Protein AF-A0A936JGE2-F1 (afdb_monomer_lite)

Foldseek 3Di:
DPQDDFDDAQADDPLDPDDDPVHHHDDPCVLVVQLPDPQWWKFFDAFAWKWKAALVEIDTRVDSDHDPDPQCVVVRVLSVVCSVVRVQKIWIWGAQSDDGQKHFDQDPDRTATAWMDRPLATDFPVVSCVVCVVSVHHHGGTQDQPDRSNNQDDPVDDSSVSVQVSCCVRVVHGQVVCQQAQPPRRMAGPVPRGRGGPGMDRDDSHDPPVPDD

Secondary structure (DSSP, 8-state):
--PPPPPPPPPBPTT-SS--TT--BPPTTHHHHHHT-SS-EEEEPP-SEEEEEETTEEEETT-SSBP--GGGHHHHHHHHHHTTT-TTEEEEEEE-SS--SEEESS-S-SEEEEEEEETTEEPPHHHHHHHHHHTT-PBPPB---SS-HHHH--TTS-HHHHHHHHHHHHHSS-HHHHTTS-TTTTEEETTT--B----EEEE--S---TT--

Sequence (213 aa):
MNESQKYNRTLHAQISLGTTSDDRKMPDGYVRTFADMDDLVMTEKLDGQNNCFNRFGFFARSHAVQSQLPWDKPLLHRWNLIKNDLGDLEIFGENLYGEHSIGYKKLESFFYVFAIRSGDQWLSWEEVKFYAALLDFPTVPEIPISVKLKDFYSPTVNENKLLDDWFVENLGMTWQLSTNTSGQLGGYDVDTGQDASEGFGLEIQVVLDPMTA

Radius of gyration: 17.63 Å; chains: 1; bounding box: 39×46×44 Å

Structure (mmCIF, N/CA/C/O backbone):
data_AF-A0A936JGE2-F1
#
_entry.id   AF-A0A936JGE2-F1
#
loop_
_atom_site.group_PDB
_atom_site.id
_atom_site.type_symbol
_atom_site.label_atom_id
_atom_site.label_alt_id
_atom_site.label_comp_id
_atom_site.label_asym_id
_atom_site.label_entity_id
_atom_site.label_seq_id
_atom_site.pdbx_PDB_ins_code
_atom_site.Cartn_x
_atom_site.Cartn_y
_atom_site.Cartn_z
_atom_site.occupancy
_atom_site.B_iso_or_equiv
_atom_site.auth_seq_id
_atom_site.auth_comp_id
_atom_site.auth_asym_id
_atom_site.auth_atom_id
_atom_site.pdbx_PDB_model_num
ATOM 1 N N . MET A 1 1 ? -8.333 -15.818 25.164 1.00 32.69 1 MET A N 1
ATOM 2 C CA . MET A 1 1 ? -7.796 -14.486 24.832 1.00 32.69 1 MET A CA 1
ATOM 3 C C . MET A 1 1 ? -6.977 -14.696 23.582 1.00 32.69 1 MET A C 1
ATOM 5 O O . MET A 1 1 ? -5.940 -15.328 23.694 1.00 32.69 1 MET A O 1
ATOM 9 N N . ASN A 1 2 ? -7.481 -14.307 22.412 1.00 41.84 2 ASN A N 1
ATOM 10 C CA . ASN A 1 2 ? -6.631 -14.293 21.225 1.00 41.84 2 ASN A CA 1
ATOM 11 C C . ASN A 1 2 ? -5.932 -12.941 21.240 1.00 41.84 2 ASN A C 1
ATOM 13 O O . ASN A 1 2 ? -6.571 -11.906 21.064 1.00 41.84 2 ASN A O 1
ATOM 17 N N . GLU A 1 3 ? -4.652 -12.963 21.598 1.00 48.09 3 GLU A N 1
ATOM 18 C CA . GLU A 1 3 ? -3.764 -11.826 21.401 1.00 48.09 3 GLU A CA 1
ATOM 19 C C . GLU A 1 3 ? -3.805 -11.463 19.914 1.00 48.09 3 GLU A C 1
ATOM 21 O O . GLU A 1 3 ? -3.714 -12.346 19.061 1.00 48.09 3 GLU A O 1
ATOM 26 N N . SER A 1 4 ? -4.006 -10.181 19.602 1.00 53.38 4 SER A N 1
ATOM 27 C CA . SER A 1 4 ? -3.938 -9.694 18.222 1.00 53.38 4 SER A CA 1
ATOM 28 C C . SER A 1 4 ? -2.583 -10.091 17.644 1.00 53.38 4 SER A C 1
ATOM 30 O O . SER A 1 4 ? -1.537 -9.694 18.168 1.00 53.38 4 SER A O 1
ATOM 32 N N . GLN A 1 5 ? -2.589 -10.936 16.612 1.00 60.03 5 GLN A N 1
ATOM 33 C CA . GLN A 1 5 ? -1.344 -11.367 15.996 1.00 60.03 5 GLN A CA 1
ATOM 34 C C . GLN A 1 5 ? -0.759 -10.185 15.221 1.00 60.03 5 GLN A C 1
ATOM 36 O O . GLN A 1 5 ? -1.448 -9.511 14.457 1.00 60.03 5 GLN A O 1
ATOM 41 N N . LYS A 1 6 ? 0.530 -9.926 15.406 1.00 63.41 6 LYS A N 1
ATOM 42 C CA . LYS A 1 6 ? 1.221 -8.801 14.774 1.00 63.41 6 LYS A CA 1
ATOM 43 C C . LYS A 1 6 ? 1.110 -8.860 13.242 1.00 63.41 6 LYS A C 1
ATOM 45 O O . LYS A 1 6 ? 1.310 -9.922 12.662 1.00 63.41 6 LYS A O 1
ATOM 50 N N . TYR A 1 7 ? 0.866 -7.716 12.592 1.00 64.69 7 TYR A N 1
ATOM 51 C CA . TYR A 1 7 ? 0.977 -7.605 11.131 1.00 64.69 7 TYR A CA 1
ATOM 52 C C . TYR A 1 7 ? 2.386 -8.013 10.687 1.00 64.69 7 TYR A C 1
ATOM 54 O O . TYR A 1 7 ? 3.381 -7.491 11.215 1.00 64.69 7 TYR A O 1
ATOM 62 N N . ASN A 1 8 ? 2.475 -8.928 9.720 1.00 68.12 8 ASN A N 1
ATOM 63 C CA . ASN A 1 8 ? 3.750 -9.434 9.219 1.00 68.12 8 ASN A CA 1
ATOM 64 C C . ASN A 1 8 ? 4.621 -8.298 8.666 1.00 68.12 8 ASN A C 1
ATOM 66 O O . ASN A 1 8 ? 4.143 -7.230 8.283 1.00 68.12 8 ASN A O 1
ATOM 70 N N . ARG A 1 9 ? 5.943 -8.490 8.668 1.00 69.88 9 ARG A N 1
ATOM 71 C CA . ARG A 1 9 ? 6.846 -7.539 8.009 1.00 69.88 9 ARG A CA 1
ATOM 72 C C . ARG A 1 9 ? 6.629 -7.606 6.501 1.00 69.88 9 ARG A C 1
ATOM 74 O O . ARG A 1 9 ? 6.759 -8.682 5.931 1.00 69.88 9 ARG A O 1
ATOM 81 N N . THR A 1 10 ? 6.332 -6.468 5.879 1.00 72.75 10 THR A N 1
ATOM 82 C CA . THR A 1 10 ? 6.353 -6.329 4.422 1.00 72.75 10 THR A CA 1
ATOM 83 C C . THR A 1 10 ? 7.790 -6.531 3.963 1.00 72.75 10 THR A C 1
ATOM 85 O O . THR A 1 10 ? 8.698 -5.867 4.464 1.00 72.75 10 THR A O 1
ATOM 88 N N . LEU A 1 11 ? 8.012 -7.502 3.082 1.00 77.62 11 LEU A N 1
ATOM 89 C CA . LEU A 1 11 ? 9.335 -7.781 2.540 1.00 77.62 11 LEU A CA 1
ATOM 90 C C . LEU A 1 11 ? 9.635 -6.802 1.400 1.00 77.62 11 LEU A C 1
ATOM 92 O O . LEU A 1 11 ? 8.768 -6.496 0.587 1.00 77.62 11 LEU A O 1
ATOM 96 N N . HIS A 1 12 ? 10.873 -6.333 1.327 1.00 74.62 12 HIS A N 1
ATOM 97 C CA . HIS A 1 12 ? 11.327 -5.438 0.270 1.00 74.62 12 HIS A CA 1
ATOM 98 C C . HIS A 1 12 ? 11.713 -6.233 -0.976 1.00 74.62 12 HIS A C 1
ATOM 100 O O . HIS A 1 12 ? 12.395 -7.259 -0.882 1.00 74.62 12 HIS A O 1
ATOM 106 N N . ALA A 1 13 ? 11.336 -5.734 -2.152 1.00 79.12 13 ALA A N 1
ATOM 107 C CA . ALA A 1 13 ? 11.853 -6.263 -3.405 1.00 79.12 13 ALA A CA 1
ATOM 108 C C . ALA A 1 13 ? 13.385 -6.142 -3.432 1.00 79.12 13 ALA A C 1
ATOM 110 O O . ALA A 1 13 ? 13.984 -5.262 -2.805 1.00 79.12 13 ALA A O 1
ATOM 111 N N . GLN A 1 14 ? 14.053 -7.024 -4.170 1.00 78.69 14 GLN A N 1
ATOM 112 C CA . GLN A 1 14 ? 15.515 -7.014 -4.193 1.00 78.69 14 GLN A CA 1
ATOM 113 C C . GLN A 1 14 ? 16.084 -5.716 -4.794 1.00 78.69 14 GLN A C 1
ATOM 115 O O . GLN A 1 14 ? 17.128 -5.251 -4.321 1.00 78.69 14 GLN A O 1
ATOM 120 N N . ILE A 1 15 ? 15.354 -5.104 -5.741 1.00 75.19 15 ILE A N 1
ATOM 121 C CA . ILE A 1 15 ? 15.640 -3.788 -6.341 1.00 75.19 15 ILE A CA 1
ATOM 122 C C . ILE A 1 15 ? 15.460 -2.599 -5.405 1.00 75.19 15 ILE A C 1
ATOM 124 O O . ILE A 1 15 ? 15.973 -1.527 -5.718 1.00 75.19 15 ILE A O 1
ATOM 128 N N . SER A 1 16 ? 14.747 -2.758 -4.286 1.00 72.94 16 SER A N 1
ATOM 129 C CA . SER A 1 16 ? 14.456 -1.642 -3.390 1.00 72.94 16 SER A CA 1
ATOM 130 C C . SER A 1 16 ? 15.748 -1.008 -2.867 1.00 72.94 16 SER A C 1
ATOM 132 O O . SER A 1 16 ? 16.669 -1.694 -2.405 1.00 72.94 16 SER A O 1
ATOM 134 N N . LEU A 1 17 ? 15.788 0.322 -2.937 1.00 71.19 17 LEU A N 1
ATOM 135 C CA . LEU A 1 17 ? 16.849 1.162 -2.388 1.00 71.19 17 LEU A CA 1
ATOM 136 C C . LEU A 1 17 ? 16.497 1.567 -0.949 1.00 71.19 17 LEU A C 1
ATOM 138 O O . LEU A 1 17 ? 15.357 1.420 -0.520 1.00 71.19 17 LEU A O 1
ATOM 142 N N . GLY A 1 18 ? 17.479 2.058 -0.190 1.00 64.19 18 GLY A N 1
ATOM 143 C CA . GLY A 1 18 ? 17.236 2.613 1.149 1.00 64.19 18 GLY A CA 1
ATOM 144 C C . GLY A 1 18 ? 16.935 1.595 2.257 1.00 64.19 18 GLY A C 1
ATOM 145 O O . GLY A 1 18 ? 16.599 2.005 3.360 1.00 64.19 18 GLY A O 1
ATOM 146 N N . THR A 1 19 ? 17.084 0.287 2.010 1.00 62.81 19 THR A N 1
ATOM 147 C CA . THR A 1 19 ? 16.881 -0.739 3.048 1.00 62.81 19 THR A CA 1
ATOM 148 C C . THR A 1 19 ? 17.924 -0.631 4.162 1.00 62.81 19 THR A C 1
ATOM 150 O O . THR A 1 19 ? 19.128 -0.568 3.896 1.00 62.81 19 THR A O 1
ATOM 153 N N . THR A 1 20 ? 17.465 -0.688 5.403 1.00 61.69 20 THR A N 1
ATOM 154 C CA . THR A 1 20 ? 18.258 -0.746 6.634 1.00 61.69 20 THR A CA 1
ATOM 155 C C . THR A 1 20 ? 18.535 -2.194 7.060 1.00 61.69 20 THR A C 1
ATOM 157 O O . THR A 1 20 ? 18.050 -3.148 6.451 1.00 61.69 20 THR A O 1
ATOM 160 N N . SER A 1 21 ? 19.308 -2.394 8.135 1.00 61.12 21 SER A N 1
ATOM 161 C CA . SER A 1 21 ? 19.565 -3.734 8.692 1.00 61.12 21 SER A CA 1
ATOM 162 C C . SER A 1 21 ? 18.320 -4.424 9.261 1.00 61.12 21 SER A C 1
ATOM 164 O O . SER A 1 21 ? 18.334 -5.642 9.447 1.00 61.12 21 SER A O 1
ATOM 166 N N . ASP A 1 22 ? 17.264 -3.662 9.558 1.00 63.97 22 ASP A N 1
ATOM 167 C CA . ASP A 1 22 ? 16.000 -4.193 10.072 1.00 63.97 22 ASP A CA 1
ATOM 168 C C . ASP A 1 22 ? 15.056 -4.687 8.964 1.00 63.97 22 ASP A C 1
ATOM 170 O O . ASP A 1 22 ? 14.122 -5.456 9.246 1.00 63.97 22 ASP A O 1
ATOM 174 N N . ASP A 1 23 ? 15.333 -4.322 7.712 1.00 71.62 23 ASP A N 1
ATOM 175 C CA . ASP A 1 23 ? 14.521 -4.690 6.561 1.00 71.62 23 ASP A CA 1
ATOM 176 C C . ASP A 1 23 ? 14.850 -6.098 6.067 1.00 71.62 23 ASP A C 1
ATOM 178 O O . ASP A 1 23 ? 15.987 -6.581 6.087 1.00 71.62 23 ASP A O 1
ATOM 182 N N . ARG A 1 24 ? 13.808 -6.802 5.630 1.00 77.06 24 ARG A N 1
ATOM 183 C CA . ARG A 1 24 ? 13.914 -8.151 5.076 1.00 77.06 24 ARG A CA 1
ATOM 184 C C . ARG A 1 24 ? 13.627 -8.079 3.587 1.00 77.06 24 ARG A C 1
ATOM 186 O O . ARG A 1 24 ? 12.618 -7.504 3.193 1.00 77.06 24 ARG A O 1
ATOM 193 N N . LYS A 1 25 ? 14.505 -8.662 2.773 1.00 77.56 25 LYS A N 1
ATOM 194 C CA . LYS A 1 25 ? 14.315 -8.749 1.323 1.00 77.56 25 LYS A CA 1
ATOM 195 C C . LYS A 1 25 ? 13.552 -10.013 0.938 1.00 77.56 25 LYS A C 1
ATOM 197 O O . LYS A 1 25 ? 13.610 -11.016 1.650 1.00 77.56 25 LYS A O 1
ATOM 202 N N . MET A 1 26 ? 12.859 -9.942 -0.191 1.00 82.94 26 MET A N 1
ATOM 203 C CA . MET A 1 26 ? 12.215 -11.083 -0.831 1.00 82.94 26 MET A CA 1
ATOM 204 C C . MET A 1 26 ? 13.248 -12.164 -1.204 1.00 82.94 26 MET A C 1
ATOM 206 O O . MET A 1 26 ? 14.370 -11.820 -1.606 1.00 82.94 26 MET A O 1
ATOM 210 N N . PRO A 1 27 ? 12.888 -13.455 -1.081 1.00 85.81 27 PRO A N 1
ATOM 211 C CA . PRO A 1 27 ? 13.736 -14.554 -1.534 1.00 85.81 27 PRO A CA 1
ATOM 212 C C . PRO A 1 27 ? 13.857 -14.567 -3.064 1.00 85.81 27 PRO A C 1
ATOM 214 O O . PRO A 1 27 ? 13.023 -13.996 -3.763 1.00 85.81 27 PRO A O 1
ATOM 217 N N . ASP A 1 28 ? 14.879 -15.244 -3.584 1.00 86.62 28 ASP A N 1
ATOM 218 C CA . ASP A 1 28 ? 15.028 -15.462 -5.028 1.00 86.62 28 ASP A CA 1
ATOM 219 C C . ASP A 1 28 ? 13.809 -16.215 -5.588 1.00 86.62 28 ASP A C 1
ATOM 221 O O . ASP A 1 28 ? 13.310 -17.156 -4.964 1.00 86.62 28 ASP A O 1
ATOM 225 N N . GLY A 1 29 ? 13.332 -15.824 -6.770 1.00 86.31 29 GLY A N 1
ATOM 226 C CA . GLY A 1 29 ? 12.150 -16.429 -7.395 1.00 86.31 29 GLY A CA 1
ATOM 227 C C . GLY A 1 29 ? 10.831 -15.721 -7.067 1.00 86.31 29 GLY A C 1
ATOM 228 O O . GLY A 1 29 ? 9.789 -16.120 -7.591 1.00 86.31 29 GLY A O 1
ATOM 229 N N . TYR A 1 30 ? 10.840 -14.678 -6.228 1.00 85.38 30 TYR A N 1
ATOM 230 C CA . TYR A 1 30 ? 9.621 -13.978 -5.801 1.00 85.38 30 TYR A CA 1
ATOM 231 C C . TYR A 1 30 ? 8.828 -13.370 -6.965 1.00 85.38 30 TYR A C 1
ATOM 233 O O . TYR A 1 30 ? 7.599 -13.337 -6.917 1.00 85.38 30 TYR A O 1
ATOM 241 N N . VAL A 1 31 ? 9.507 -12.936 -8.034 1.00 87.56 31 VAL A N 1
ATOM 242 C CA . VAL A 1 31 ? 8.840 -12.351 -9.205 1.00 87.56 31 VAL A CA 1
ATOM 243 C C . VAL A 1 31 ? 8.023 -13.407 -9.939 1.00 87.56 31 VAL A C 1
ATOM 245 O O . VAL A 1 31 ? 6.925 -13.115 -10.403 1.00 87.56 31 VAL A O 1
ATOM 248 N N . ARG A 1 32 ? 8.513 -14.652 -9.989 1.00 89.69 32 ARG A N 1
ATOM 249 C CA . ARG A 1 32 ? 7.734 -15.779 -10.512 1.00 89.69 32 ARG A CA 1
ATOM 250 C C . ARG A 1 32 ? 6.505 -16.044 -9.650 1.00 89.69 32 ARG A C 1
ATOM 252 O O . ARG A 1 32 ? 5.419 -16.195 -10.191 1.00 89.69 32 ARG A O 1
ATOM 259 N N . THR A 1 33 ? 6.669 -16.059 -8.327 1.00 88.56 33 THR A N 1
ATOM 260 C CA . THR A 1 33 ? 5.550 -16.267 -7.398 1.00 88.56 33 THR A CA 1
ATOM 261 C C . THR A 1 33 ? 4.451 -15.231 -7.613 1.00 88.56 33 THR A C 1
ATOM 263 O O . THR A 1 33 ? 3.282 -15.589 -7.607 1.00 88.56 33 THR A O 1
ATOM 266 N N . PHE A 1 34 ? 4.808 -13.967 -7.861 1.00 86.94 34 PHE A N 1
ATOM 267 C CA . PHE A 1 34 ? 3.844 -12.909 -8.183 1.00 86.94 34 PHE A CA 1
ATOM 268 C C . PHE A 1 34 ? 3.259 -13.034 -9.591 1.00 86.94 34 PHE A C 1
ATOM 270 O O . PHE A 1 34 ? 2.083 -12.745 -9.791 1.00 86.94 34 PHE A O 1
ATOM 277 N N . ALA A 1 35 ? 4.057 -13.475 -10.564 1.00 89.19 35 ALA A N 1
ATOM 278 C CA . ALA A 1 35 ? 3.592 -13.741 -11.919 1.00 89.19 35 ALA A CA 1
ATOM 279 C C . ALA A 1 35 ? 2.568 -14.886 -11.968 1.00 89.19 35 ALA A C 1
ATOM 281 O O . ALA A 1 35 ? 1.648 -14.843 -12.770 1.00 89.19 35 ALA A O 1
ATOM 282 N N . ASP A 1 36 ? 2.680 -15.886 -11.099 1.00 89.00 36 ASP A N 1
ATOM 283 C CA . ASP A 1 36 ? 1.726 -16.998 -11.047 1.00 89.00 36 ASP A CA 1
ATOM 284 C C . ASP A 1 36 ? 0.382 -16.604 -10.379 1.00 89.00 36 ASP A C 1
ATOM 286 O O . ASP A 1 36 ? -0.538 -17.420 -10.322 1.00 89.00 36 ASP A O 1
ATOM 290 N N . MET A 1 37 ? 0.232 -15.359 -9.899 1.00 83.25 37 MET A N 1
ATOM 291 C CA . MET A 1 37 ? -1.007 -14.855 -9.292 1.00 83.25 37 MET A CA 1
ATOM 292 C C . MET A 1 37 ? -1.933 -14.204 -10.320 1.00 83.25 37 MET A C 1
ATOM 294 O O . MET A 1 37 ? -1.518 -13.386 -11.143 1.00 83.25 37 MET A O 1
ATOM 298 N N . ASP A 1 38 ? -3.226 -14.518 -10.234 1.00 78.50 38 ASP A N 1
ATOM 299 C CA . ASP A 1 38 ? -4.233 -13.955 -11.139 1.00 78.50 38 ASP A CA 1
ATOM 300 C C . ASP A 1 38 ? -4.692 -12.540 -10.750 1.00 78.50 38 ASP A C 1
ATOM 302 O O . ASP A 1 38 ? -4.967 -11.730 -11.649 1.00 78.50 38 ASP A O 1
ATOM 306 N N . ASP A 1 39 ? -4.692 -12.245 -9.444 1.00 79.62 39 ASP A N 1
ATOM 307 C CA . ASP A 1 39 ? -5.236 -11.027 -8.824 1.00 79.62 39 ASP A CA 1
ATOM 308 C C . ASP A 1 39 ? -4.150 -10.234 -8.072 1.00 79.62 39 ASP A C 1
ATOM 310 O O . ASP A 1 39 ? -4.276 -9.909 -6.891 1.00 79.62 39 ASP A O 1
ATOM 314 N N . LEU A 1 40 ? -3.036 -9.951 -8.752 1.00 86.12 40 LEU A N 1
ATOM 315 C CA . LEU A 1 40 ? -2.004 -9.059 -8.220 1.00 86.12 40 LEU A CA 1
ATOM 316 C C . LEU A 1 40 ? -2.538 -7.622 -8.159 1.00 86.12 40 LEU A C 1
ATOM 318 O O . LEU A 1 40 ? -3.005 -7.095 -9.170 1.00 86.12 40 LEU A O 1
ATOM 322 N N . VAL A 1 41 ? -2.411 -6.982 -6.997 1.00 89.06 41 VAL A N 1
ATOM 323 C CA . VAL A 1 41 ? -2.773 -5.577 -6.784 1.00 89.06 41 VAL A CA 1
ATOM 324 C C . VAL A 1 41 ? -1.516 -4.771 -6.477 1.00 89.06 41 VAL A C 1
ATOM 326 O O . VAL A 1 41 ? -0.594 -5.239 -5.808 1.00 89.06 41 VAL A O 1
ATOM 329 N N . MET A 1 42 ? -1.475 -3.549 -6.999 1.00 88.62 42 MET A N 1
ATOM 330 C CA . MET A 1 42 ? -0.402 -2.597 -6.750 1.00 88.62 42 MET A CA 1
ATOM 331 C C . MET A 1 42 ? -0.986 -1.361 -6.076 1.00 88.62 42 MET A C 1
ATOM 333 O O . MET A 1 42 ? -1.948 -0.781 -6.577 1.00 88.62 42 MET A O 1
ATOM 337 N N . THR A 1 43 ? -0.411 -0.965 -4.945 1.00 90.56 43 THR A N 1
ATOM 338 C CA . THR A 1 43 ? -0.849 0.198 -4.170 1.00 90.56 43 THR A CA 1
ATOM 339 C C . THR A 1 43 ? 0.313 1.157 -3.935 1.00 90.56 43 THR A C 1
ATOM 341 O O . THR A 1 43 ? 1.486 0.768 -3.915 1.00 90.56 43 THR A O 1
ATOM 344 N N . GLU A 1 44 ? 0.007 2.443 -3.776 1.00 88.19 44 GLU A N 1
ATOM 345 C CA . GLU A 1 44 ? 0.993 3.404 -3.284 1.00 88.19 44 GLU A CA 1
ATOM 346 C C . GLU A 1 44 ? 1.366 3.067 -1.843 1.00 88.19 44 GLU A C 1
ATOM 348 O O . GLU A 1 44 ? 0.498 2.865 -0.989 1.00 88.19 44 GLU A O 1
ATOM 353 N N . LYS A 1 45 ? 2.672 3.042 -1.566 1.00 87.06 45 LYS A N 1
ATOM 354 C CA . LYS A 1 45 ? 3.149 2.949 -0.193 1.00 87.06 45 LYS A CA 1
ATOM 355 C C . LYS A 1 45 ? 3.099 4.342 0.432 1.00 87.06 45 LYS A C 1
ATOM 357 O O . LYS A 1 45 ? 3.601 5.305 -0.152 1.00 87.06 45 LYS A O 1
ATOM 362 N N . LEU A 1 46 ? 2.471 4.440 1.600 1.00 88.62 46 LEU A N 1
ATOM 363 C CA . LEU A 1 46 ? 2.379 5.683 2.356 1.00 88.62 46 LEU A CA 1
ATOM 364 C C . LEU A 1 46 ? 3.370 5.675 3.525 1.00 88.62 46 LEU A C 1
ATOM 366 O O . LEU A 1 46 ? 3.488 4.670 4.232 1.00 88.62 46 LEU A O 1
ATOM 370 N N . ASP A 1 47 ? 4.039 6.810 3.722 1.00 86.81 47 ASP A N 1
ATOM 371 C CA . ASP A 1 47 ? 5.011 7.048 4.785 1.00 86.81 47 ASP A CA 1
ATOM 372 C C . ASP A 1 47 ? 4.266 7.562 6.014 1.00 86.81 47 ASP A C 1
ATOM 374 O O . ASP A 1 47 ? 3.910 8.738 6.120 1.00 86.81 47 ASP A O 1
ATOM 378 N N . GLY A 1 48 ? 3.952 6.638 6.914 1.00 86.12 48 GLY A N 1
ATOM 379 C CA . GLY A 1 48 ? 3.200 6.933 8.114 1.00 86.12 48 GLY A CA 1
ATOM 380 C C . GLY A 1 48 ? 3.535 6.006 9.269 1.00 86.12 48 GLY A C 1
ATOM 381 O O . GLY A 1 48 ? 4.619 5.423 9.379 1.00 86.12 48 GLY A O 1
ATOM 382 N N . GLN A 1 49 ? 2.576 5.898 10.180 1.00 85.19 49 GLN A N 1
ATOM 383 C CA . GLN A 1 49 ? 2.606 4.929 11.256 1.00 85.19 49 GLN A CA 1
ATOM 384 C C . GLN A 1 49 ? 1.604 3.806 10.992 1.00 85.19 49 GLN A C 1
ATOM 386 O O . GLN A 1 49 ? 0.391 4.001 10.983 1.00 85.19 49 GLN A O 1
ATOM 391 N N . ASN A 1 50 ? 2.113 2.586 10.899 1.00 85.88 50 ASN A N 1
ATOM 392 C CA . ASN A 1 50 ? 1.277 1.401 10.792 1.00 85.88 50 ASN A CA 1
ATOM 393 C C . ASN A 1 50 ? 0.456 1.150 12.073 1.00 85.88 50 ASN A C 1
ATOM 395 O O . ASN A 1 50 ? 1.006 0.970 13.175 1.00 85.88 50 ASN A O 1
ATOM 399 N N . ASN A 1 51 ? -0.862 1.070 11.916 1.00 88.19 51 ASN A N 1
ATOM 400 C CA . ASN A 1 51 ? -1.819 0.882 12.995 1.00 88.19 51 ASN A CA 1
ATOM 401 C C . ASN A 1 51 ? -2.832 -0.233 12.686 1.00 88.19 51 ASN A C 1
ATOM 403 O O . ASN A 1 51 ? -3.073 -0.585 11.534 1.00 88.19 51 ASN A O 1
ATOM 407 N N . CYS A 1 52 ? -3.438 -0.781 13.743 1.00 88.44 52 CYS A N 1
ATOM 408 C CA . CYS A 1 52 ? -4.461 -1.820 13.658 1.00 88.44 52 CYS A CA 1
ATOM 409 C C . CYS A 1 52 ? -5.680 -1.479 14.526 1.00 88.44 52 CYS A C 1
ATOM 411 O O . CYS A 1 52 ? -5.533 -1.174 15.714 1.00 88.44 52 CYS A O 1
ATOM 413 N N . PHE A 1 53 ? -6.876 -1.577 13.944 1.00 88.44 53 PHE A N 1
ATOM 414 C CA . PHE A 1 53 ? -8.143 -1.620 14.670 1.00 88.44 53 PHE A CA 1
ATOM 415 C C . PHE A 1 53 ? -8.603 -3.064 14.824 1.00 88.44 53 PHE A C 1
ATOM 417 O O . PHE A 1 53 ? -8.655 -3.810 13.853 1.00 88.44 53 PHE A O 1
ATOM 424 N N . ASN A 1 54 ? -9.041 -3.431 16.021 1.00 88.38 54 ASN A N 1
ATOM 425 C CA . ASN A 1 54 ? -9.837 -4.634 16.234 1.00 88.38 54 ASN A CA 1
ATOM 426 C C . ASN A 1 54 ? -10.880 -4.378 17.329 1.00 88.38 54 ASN A C 1
ATOM 428 O O . ASN A 1 54 ? -10.910 -3.310 17.950 1.00 88.38 54 ASN A O 1
ATOM 432 N N . ARG A 1 55 ? -11.736 -5.359 17.618 1.00 87.56 55 ARG A N 1
ATOM 433 C CA . ARG A 1 55 ? -12.782 -5.221 18.651 1.00 87.56 55 ARG A CA 1
ATOM 434 C C . ARG A 1 55 ? -12.261 -4.849 20.050 1.00 87.56 55 ARG A C 1
ATOM 436 O O . ARG A 1 55 ? -13.015 -4.333 20.871 1.00 87.56 55 ARG A O 1
ATOM 443 N N . PHE A 1 56 ? -10.989 -5.121 20.346 1.00 85.25 56 PHE A N 1
ATOM 444 C CA . PHE A 1 56 ? -10.368 -4.873 21.647 1.00 85.25 56 PHE A CA 1
ATOM 445 C C . PHE A 1 56 ? -9.691 -3.506 21.748 1.00 85.25 56 PHE A C 1
ATOM 447 O O . PHE A 1 56 ? -9.541 -3.000 22.859 1.00 85.25 56 PHE A O 1
ATOM 454 N N . GLY A 1 57 ? -9.291 -2.897 20.631 1.00 84.19 57 GLY A N 1
ATOM 455 C CA . GLY A 1 57 ? -8.574 -1.631 20.683 1.00 84.19 57 GLY A CA 1
ATOM 456 C C . GLY A 1 57 ? -8.060 -1.113 19.349 1.00 84.19 57 GLY A C 1
ATOM 457 O O . GLY A 1 57 ? -8.248 -1.707 18.289 1.00 84.19 57 GLY A O 1
ATOM 458 N N . PHE A 1 58 ? -7.368 0.016 19.468 1.00 82.25 58 PHE A N 1
ATOM 459 C CA . PHE A 1 58 ? -6.549 0.620 18.431 1.00 82.25 58 PHE A CA 1
ATOM 460 C C . PHE A 1 58 ? -5.080 0.544 18.861 1.00 82.25 58 PHE A C 1
ATOM 462 O O . PHE A 1 58 ? -4.709 1.050 19.929 1.00 82.25 58 PHE A O 1
ATOM 469 N N . PHE A 1 59 ? -4.260 -0.113 18.049 1.00 79.81 59 PHE A N 1
ATOM 470 C CA . PHE A 1 59 ? -2.891 -0.491 18.387 1.00 79.81 59 PHE A CA 1
ATOM 471 C C . PHE A 1 59 ? -1.901 0.051 17.359 1.00 79.81 59 PHE A C 1
ATOM 473 O O . PHE A 1 59 ? -2.212 0.170 16.174 1.00 79.81 59 PHE A O 1
ATOM 480 N N . ALA A 1 60 ? -0.685 0.353 17.807 1.00 72.69 60 ALA A N 1
ATOM 481 C CA . ALA A 1 60 ? 0.456 0.503 16.910 1.00 72.69 60 ALA A CA 1
ATOM 482 C C . ALA A 1 60 ? 1.004 -0.888 16.555 1.00 72.69 60 ALA A C 1
ATOM 484 O O . ALA A 1 60 ? 1.024 -1.777 17.406 1.00 72.69 60 ALA A O 1
ATOM 485 N N . ARG A 1 61 ? 1.527 -1.076 15.338 1.00 63.75 61 ARG A N 1
ATOM 486 C CA . ARG A 1 61 ? 2.063 -2.367 14.849 1.00 63.75 61 ARG A CA 1
ATOM 487 C C . ARG A 1 61 ? 3.025 -3.080 15.807 1.00 63.75 61 ARG A C 1
ATOM 489 O O . ARG A 1 61 ? 3.121 -4.305 15.814 1.00 63.75 61 ARG A O 1
ATOM 496 N N . SER A 1 62 ? 3.817 -2.327 16.566 1.00 52.53 62 SER A N 1
ATOM 497 C CA . SER A 1 62 ? 4.869 -2.849 17.446 1.00 52.53 62 SER A CA 1
ATOM 498 C C . SER A 1 62 ? 4.429 -3.079 18.894 1.00 52.53 62 SER A C 1
ATOM 500 O O . SER A 1 62 ? 5.211 -3.649 19.652 1.00 52.53 62 SER A O 1
ATOM 502 N N . HIS A 1 63 ? 3.215 -2.679 19.279 1.00 54.97 63 HIS A N 1
ATOM 503 C CA . HIS A 1 63 ? 2.790 -2.651 20.675 1.00 54.97 63 HIS A CA 1
ATOM 504 C C . HIS A 1 63 ? 1.414 -3.301 20.854 1.00 54.97 63 HIS A C 1
ATOM 506 O O . HIS A 1 63 ? 0.422 -2.845 20.298 1.00 54.97 63 HIS A O 1
ATOM 512 N N . ALA A 1 64 ? 1.337 -4.316 21.720 1.00 54.94 64 ALA A N 1
ATOM 513 C CA . ALA A 1 64 ? 0.074 -4.918 22.172 1.00 54.94 64 ALA A CA 1
ATOM 514 C C . ALA A 1 64 ? -0.689 -4.034 23.184 1.00 54.94 64 ALA A C 1
ATOM 516 O O . ALA A 1 64 ? -1.678 -4.453 23.781 1.00 54.94 64 ALA A O 1
ATOM 517 N N . VAL A 1 65 ? -0.204 -2.811 23.410 1.00 51.53 65 VAL A N 1
ATOM 518 C CA . VAL A 1 65 ? -0.799 -1.823 24.308 1.00 51.53 65 VAL A CA 1
ATOM 519 C C . VAL A 1 65 ? -1.524 -0.797 23.451 1.00 51.53 65 VAL A C 1
ATOM 521 O O . VAL A 1 65 ? -0.973 -0.309 22.465 1.00 51.53 65 VAL A O 1
ATOM 524 N N . GLN A 1 66 ? -2.764 -0.487 23.830 1.00 57.69 66 GLN A N 1
ATOM 525 C CA . GLN A 1 66 ? -3.572 0.545 23.190 1.00 57.69 66 GLN A CA 1
ATOM 526 C C . GLN A 1 66 ? -2.770 1.839 23.064 1.00 57.69 66 GLN A C 1
ATOM 528 O O . GLN A 1 66 ? -2.122 2.257 24.030 1.00 57.69 66 GLN A O 1
ATOM 533 N N . SER A 1 67 ? -2.815 2.469 21.891 1.00 59.81 67 SER A N 1
ATOM 534 C CA . SER A 1 67 ? -2.017 3.672 21.701 1.00 59.81 67 SER A CA 1
ATOM 535 C C . SER A 1 67 ? -2.455 4.789 22.650 1.00 59.81 67 SER A C 1
ATOM 537 O O . SER A 1 67 ? -3.646 5.061 22.814 1.00 59.81 67 SER A O 1
ATOM 539 N N . GLN A 1 68 ? -1.474 5.425 23.291 1.00 58.72 68 GLN A N 1
ATOM 540 C CA . GLN A 1 68 ? -1.665 6.549 24.215 1.00 58.72 68 GLN A CA 1
ATOM 541 C C . GLN A 1 68 ? -1.206 7.881 23.610 1.00 58.72 68 GLN A C 1
ATOM 543 O O . GLN A 1 68 ? -1.188 8.906 24.296 1.00 58.72 68 GLN A O 1
ATOM 548 N N . LEU A 1 69 ? -0.798 7.874 22.340 1.00 62.31 69 LEU A N 1
ATOM 549 C CA . LEU A 1 69 ? -0.197 9.034 21.702 1.00 62.31 69 LEU A CA 1
ATOM 550 C C . LEU A 1 69 ? -1.267 10.109 21.434 1.00 62.31 69 LEU A C 1
ATOM 552 O O . LEU A 1 69 ? -2.381 9.781 21.019 1.00 62.31 69 LEU A O 1
ATOM 556 N N . PRO A 1 70 ? -0.976 11.406 21.664 1.00 57.75 70 PRO A N 1
ATOM 557 C CA . PRO A 1 70 ? -1.965 12.471 21.497 1.00 57.75 70 PRO A CA 1
ATOM 558 C C . PRO A 1 70 ? -2.585 12.546 20.096 1.00 57.75 70 PRO A C 1
ATOM 560 O O . PRO A 1 70 ? -3.750 12.930 19.982 1.00 57.75 70 PRO A O 1
ATOM 563 N N . TRP A 1 71 ? -1.825 12.167 19.064 1.00 64.19 71 TRP A N 1
ATOM 564 C CA . TRP A 1 71 ? -2.263 12.132 17.667 1.00 64.19 71 TRP A CA 1
ATOM 565 C C . TRP A 1 71 ? -3.223 10.992 17.334 1.00 64.19 71 TRP A C 1
ATOM 567 O O . TRP A 1 71 ? -3.958 11.082 16.358 1.00 64.19 71 TRP A O 1
ATOM 577 N N . ASP A 1 72 ? -3.307 9.970 18.181 1.00 67.69 72 ASP A N 1
ATOM 578 C CA . ASP A 1 72 ? -4.204 8.835 17.967 1.00 67.69 72 ASP A CA 1
ATOM 579 C C . ASP A 1 72 ? -5.605 9.072 18.536 1.00 67.69 72 ASP A C 1
ATOM 581 O O . ASP A 1 72 ? -6.494 8.241 18.369 1.00 67.69 72 ASP A O 1
ATOM 585 N N . LYS A 1 73 ? -5.855 10.218 19.187 1.00 72.94 73 LYS A N 1
ATOM 586 C CA . LYS A 1 73 ? -7.175 10.560 19.745 1.00 72.94 73 LYS A CA 1
ATOM 587 C C . LYS A 1 73 ? -8.314 10.518 18.713 1.00 72.94 73 LYS A C 1
ATOM 589 O O . LYS A 1 73 ? -9.363 9.968 19.060 1.00 72.94 73 LYS A O 1
ATOM 594 N N . PRO A 1 74 ? -8.164 11.047 17.479 1.00 78.38 74 PRO A N 1
ATOM 595 C CA . PRO A 1 74 ? -9.206 10.942 16.458 1.00 78.38 74 PRO A CA 1
ATOM 596 C C . PRO A 1 74 ? -9.492 9.486 16.070 1.00 78.38 74 PRO A C 1
ATOM 598 O O . PRO A 1 74 ? -10.652 9.082 16.003 1.00 78.38 74 PRO A O 1
ATOM 601 N N . LEU A 1 75 ? -8.446 8.670 15.906 1.00 82.44 75 LEU A N 1
ATOM 602 C CA . LEU A 1 75 ? -8.574 7.250 15.566 1.00 82.44 75 LEU A CA 1
ATOM 603 C C . LEU A 1 75 ? -9.150 6.437 16.725 1.00 82.44 75 LEU A C 1
ATOM 605 O O . LEU A 1 75 ? -9.998 5.576 16.518 1.00 82.44 75 LEU A O 1
ATOM 609 N N . LEU A 1 76 ? -8.807 6.772 17.965 1.00 82.50 76 LEU A N 1
ATOM 610 C CA . LEU A 1 76 ? -9.397 6.155 19.144 1.00 82.50 76 LEU A CA 1
ATOM 611 C C . LEU A 1 76 ? -10.886 6.504 19.299 1.00 82.50 76 LEU A C 1
ATOM 613 O O . LEU A 1 76 ? -11.687 5.670 19.734 1.00 82.50 76 LEU A O 1
ATOM 617 N N . HIS A 1 77 ? -11.277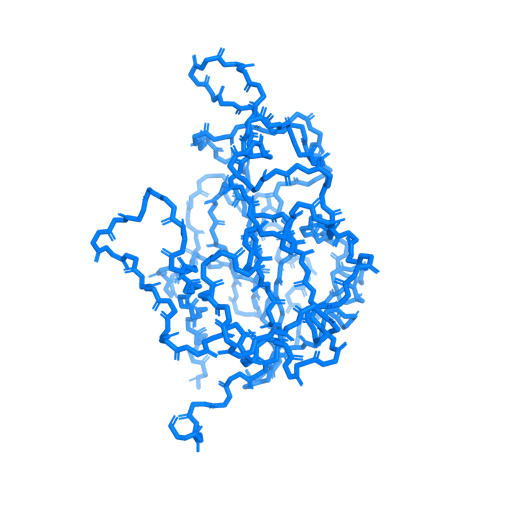 7.730 18.951 1.00 84.62 77 HIS A N 1
ATOM 618 C CA . HIS A 1 77 ? -12.686 8.100 18.888 1.00 84.62 77 HIS A CA 1
ATOM 619 C C . HIS A 1 77 ? -13.408 7.291 17.806 1.00 84.62 77 HIS A C 1
ATOM 621 O O . HIS A 1 77 ? -14.440 6.687 18.095 1.00 84.62 77 HIS A O 1
ATOM 627 N N . ARG A 1 78 ? -12.817 7.193 16.608 1.00 87.00 78 ARG A N 1
ATOM 628 C CA . ARG A 1 78 ? -13.346 6.382 15.507 1.00 87.00 78 ARG A CA 1
ATOM 629 C C . ARG A 1 78 ? -13.509 4.915 15.907 1.00 87.00 78 ARG A C 1
ATOM 631 O O . ARG A 1 78 ? -14.579 4.353 15.706 1.00 87.00 78 ARG A O 1
ATOM 638 N N . TRP A 1 79 ? -12.508 4.335 16.568 1.00 89.44 79 TRP A N 1
ATOM 639 C CA . TRP A 1 79 ? -12.576 2.981 17.118 1.00 89.44 79 TRP A CA 1
ATOM 640 C C . TRP A 1 79 ? -13.769 2.808 18.062 1.00 89.44 79 TRP A C 1
ATOM 642 O O . TRP A 1 79 ? -14.515 1.842 17.941 1.00 89.44 79 TRP A O 1
ATOM 652 N N . ASN A 1 80 ? -13.996 3.751 18.983 1.00 88.62 80 ASN A N 1
ATOM 653 C CA . ASN A 1 80 ? -15.108 3.651 19.930 1.00 88.62 80 ASN A CA 1
ATOM 654 C C . ASN A 1 80 ? -16.487 3.612 19.259 1.00 88.62 80 ASN A C 1
ATOM 656 O O . ASN A 1 80 ? -17.404 3.049 19.858 1.00 88.62 80 ASN A O 1
ATOM 660 N N . LEU A 1 81 ? -16.621 4.188 18.061 1.00 89.94 81 LEU A N 1
ATOM 661 C CA . LEU A 1 81 ? -17.855 4.159 17.277 1.00 89.94 81 LEU A CA 1
ATOM 662 C C . LEU A 1 81 ? -18.063 2.806 16.589 1.00 89.94 81 LEU A C 1
ATOM 664 O O . LEU A 1 81 ? -19.180 2.306 16.602 1.00 89.94 81 LEU A O 1
ATOM 668 N N . ILE A 1 82 ? -17.000 2.204 16.045 1.00 90.56 82 ILE A N 1
ATOM 669 C CA . ILE A 1 82 ? -17.098 1.003 15.194 1.00 90.56 82 ILE A CA 1
ATOM 670 C C . ILE A 1 82 ? -16.811 -0.315 15.924 1.00 90.56 82 ILE A C 1
ATOM 672 O O . ILE A 1 82 ? -17.093 -1.383 15.395 1.00 90.56 82 ILE A O 1
ATOM 676 N N . LYS A 1 83 ? -16.238 -0.288 17.137 1.00 90.00 83 LYS A N 1
ATOM 677 C CA . LYS A 1 83 ? -15.706 -1.489 17.820 1.00 90.00 83 LYS A CA 1
ATOM 678 C C . LYS A 1 83 ? -16.696 -2.644 17.983 1.00 90.00 83 LYS A C 1
ATOM 680 O O . LYS A 1 83 ? -16.267 -3.793 18.031 1.00 90.00 83 LYS A O 1
ATOM 685 N N . ASN A 1 84 ? -17.991 -2.348 18.091 1.00 90.38 84 ASN A N 1
ATOM 686 C CA . ASN A 1 84 ? -19.033 -3.365 18.241 1.00 90.38 84 ASN A CA 1
ATOM 687 C C . ASN A 1 84 ? -19.401 -4.024 16.902 1.00 90.38 84 ASN A C 1
ATOM 689 O O . ASN A 1 84 ? -19.906 -5.143 16.908 1.00 90.38 84 ASN A O 1
ATOM 693 N N . ASP A 1 85 ? -19.108 -3.356 15.786 1.00 89.69 85 ASP A N 1
ATOM 694 C CA . ASP A 1 85 ? -19.387 -3.821 14.427 1.00 89.69 85 ASP A CA 1
ATOM 695 C C . ASP A 1 85 ? -18.200 -4.592 13.827 1.00 89.69 85 ASP A C 1
ATOM 697 O O . ASP A 1 85 ? -18.366 -5.330 12.861 1.00 89.69 85 ASP A O 1
ATOM 701 N N . LEU A 1 86 ? -17.003 -4.467 14.418 1.00 89.00 86 LEU A N 1
ATOM 702 C CA . LEU A 1 86 ? -15.786 -5.122 13.922 1.00 89.00 86 LEU A CA 1
ATOM 703 C C . LEU A 1 86 ? -15.838 -6.653 14.004 1.00 89.00 86 LEU A C 1
ATOM 705 O O . LEU A 1 86 ? -15.167 -7.317 13.224 1.00 89.00 86 LEU A O 1
ATOM 709 N N . GLY A 1 87 ? -16.592 -7.233 14.943 1.00 89.50 87 GLY A N 1
ATOM 710 C CA . GLY A 1 87 ? -16.613 -8.686 15.138 1.00 89.50 87 GLY A CA 1
ATOM 711 C C . GLY A 1 87 ? -15.201 -9.255 15.339 1.00 89.50 87 GLY A C 1
ATOM 712 O O . GLY A 1 87 ? -14.522 -8.894 16.301 1.00 89.50 87 GLY A O 1
ATOM 713 N N . ASP A 1 88 ? -14.769 -10.120 14.419 1.00 89.62 88 ASP A N 1
ATOM 714 C CA . ASP A 1 88 ? -13.433 -10.736 14.400 1.00 89.62 88 ASP A CA 1
ATOM 715 C C . ASP A 1 88 ? -12.488 -10.109 13.352 1.00 89.62 88 ASP A C 1
ATOM 717 O O . ASP A 1 88 ? -11.454 -10.689 13.018 1.00 89.62 88 ASP A O 1
ATOM 721 N N . LEU A 1 89 ? -12.841 -8.934 12.819 1.00 91.75 89 LEU A N 1
ATOM 722 C CA . LEU A 1 89 ? -12.013 -8.187 11.877 1.00 91.75 89 LEU A CA 1
ATOM 723 C C . LEU A 1 89 ? -10.861 -7.468 12.587 1.00 91.75 89 LEU A C 1
ATOM 725 O O . LEU A 1 89 ? -11.031 -6.814 13.623 1.00 91.75 89 LEU A O 1
ATOM 729 N N . GLU A 1 90 ? -9.699 -7.533 11.954 1.00 91.94 90 GLU A N 1
ATOM 730 C CA . GLU A 1 90 ? -8.523 -6.726 12.235 1.00 91.94 90 GLU A CA 1
ATOM 731 C C . GLU A 1 90 ? -8.212 -5.882 11.000 1.00 91.94 90 GLU A C 1
ATOM 733 O O . GLU A 1 90 ? -7.945 -6.413 9.924 1.00 91.94 90 GLU A O 1
ATOM 738 N N . ILE A 1 91 ? -8.277 -4.562 11.150 1.00 92.12 91 ILE A N 1
ATOM 739 C CA . ILE A 1 91 ? -8.127 -3.600 10.058 1.00 92.12 91 ILE A CA 1
ATOM 740 C C . ILE A 1 91 ? -6.781 -2.925 10.210 1.00 92.12 91 ILE A C 1
ATOM 742 O O . ILE A 1 91 ? -6.545 -2.215 11.190 1.00 92.12 91 ILE A O 1
ATOM 746 N N . PHE A 1 92 ? -5.927 -3.119 9.222 1.00 91.88 92 PHE A N 1
ATOM 747 C CA . PHE A 1 92 ? -4.591 -2.564 9.163 1.00 91.88 92 PHE A CA 1
ATOM 748 C C . PHE A 1 92 ? -4.565 -1.385 8.199 1.00 91.88 92 PHE A C 1
ATOM 750 O O . PHE A 1 92 ? -5.102 -1.440 7.089 1.00 91.88 92 PHE A O 1
ATOM 757 N N . GLY A 1 93 ? -3.933 -0.308 8.637 1.00 91.62 93 GLY A N 1
ATOM 758 C CA . GLY A 1 93 ? -3.821 0.896 7.840 1.00 91.62 93 GLY A CA 1
ATOM 759 C C . GLY A 1 93 ? -2.679 1.782 8.291 1.00 91.62 93 GLY A C 1
ATOM 760 O O . GLY A 1 93 ? -2.075 1.570 9.349 1.00 91.62 93 GLY A O 1
ATOM 761 N N . GLU A 1 94 ? -2.394 2.768 7.459 1.00 89.38 94 GLU A N 1
ATOM 762 C CA . GLU A 1 94 ? -1.322 3.723 7.671 1.00 89.38 94 GLU A CA 1
ATOM 763 C C . GLU A 1 94 ? -1.901 5.028 8.221 1.00 89.38 94 GLU A C 1
ATOM 765 O O . GLU A 1 94 ? -2.809 5.617 7.627 1.00 89.38 94 GLU A O 1
ATOM 770 N N . ASN A 1 95 ? -1.404 5.454 9.381 1.00 89.69 95 ASN A N 1
ATOM 771 C CA . ASN A 1 95 ? -1.761 6.710 10.025 1.00 89.69 95 ASN A CA 1
ATOM 772 C C . ASN A 1 95 ? -0.789 7.822 9.610 1.00 89.69 95 ASN A C 1
ATOM 774 O O . ASN A 1 95 ? 0.412 7.704 9.826 1.00 89.69 95 ASN A O 1
ATOM 778 N N . LEU A 1 96 ? -1.325 8.914 9.071 1.00 88.62 96 LEU A N 1
ATOM 779 C CA . LEU A 1 96 ? -0.586 10.032 8.477 1.00 88.62 96 LEU A CA 1
ATOM 780 C C . LEU A 1 96 ? -0.696 11.328 9.298 1.00 88.62 96 LEU A C 1
ATOM 782 O O . LEU A 1 96 ? -0.449 12.412 8.780 1.00 88.62 96 LEU A O 1
ATOM 786 N N . TYR A 1 97 ? -1.146 11.257 10.556 1.00 78.88 97 TYR A N 1
ATOM 787 C CA . TYR A 1 97 ? -1.309 12.449 11.400 1.00 78.88 97 TYR A CA 1
ATOM 788 C C . TYR A 1 97 ? 0.038 13.051 11.859 1.00 78.88 97 TYR A C 1
ATOM 790 O O . TYR A 1 97 ? 0.103 14.239 12.174 1.00 78.88 97 TYR A O 1
ATOM 798 N N . GLY A 1 98 ? 1.098 12.241 11.954 1.00 68.06 98 GLY A N 1
ATOM 799 C CA . GLY A 1 98 ? 2.432 12.675 12.386 1.00 68.06 98 GLY A CA 1
ATOM 800 C C . GLY A 1 98 ? 3.264 13.304 11.266 1.00 68.06 98 GLY A C 1
ATOM 801 O O . GLY A 1 98 ? 2.979 13.113 10.089 1.00 68.06 98 GLY A O 1
ATOM 802 N N . GLU A 1 99 ? 4.313 14.046 11.631 1.00 58.22 99 GLU A N 1
ATOM 803 C CA . GLU A 1 99 ? 5.336 14.471 10.669 1.00 58.22 99 GLU A CA 1
ATOM 804 C C . GLU A 1 99 ? 6.263 13.287 10.365 1.00 58.22 99 GLU A C 1
ATOM 806 O O . GLU A 1 99 ? 6.964 12.788 11.249 1.00 58.22 99 GLU A O 1
ATOM 811 N N . HIS A 1 100 ? 6.230 12.841 9.112 1.00 75.56 100 HIS A N 1
ATOM 812 C CA . HIS A 1 100 ? 7.106 11.822 8.539 1.00 75.56 100 HIS A CA 1
ATOM 813 C C . HIS A 1 100 ? 8.050 12.467 7.513 1.00 75.56 100 HIS A C 1
ATOM 815 O O . HIS A 1 100 ? 8.050 13.690 7.355 1.00 75.56 100 HIS A O 1
ATOM 821 N N . SER A 1 101 ? 8.884 11.679 6.832 1.00 83.31 101 SER A N 1
ATOM 822 C CA . SER A 1 101 ? 9.770 12.221 5.794 1.00 83.31 101 SER A CA 1
ATOM 823 C C . SER A 1 101 ? 8.974 12.739 4.590 1.00 83.31 101 SER A C 1
ATOM 825 O O . SER A 1 101 ? 9.404 13.690 3.933 1.00 83.31 101 SER A O 1
ATOM 827 N N . ILE A 1 102 ? 7.787 12.175 4.348 1.00 84.94 102 ILE A N 1
ATOM 828 C CA . ILE A 1 102 ? 6.854 12.614 3.310 1.00 84.94 102 ILE A CA 1
ATOM 829 C C . ILE A 1 102 ? 5.579 13.186 3.943 1.00 84.94 102 ILE A C 1
ATOM 831 O O . ILE A 1 102 ? 4.886 12.531 4.718 1.00 84.94 102 ILE A O 1
ATOM 835 N N . GLY A 1 103 ? 5.245 14.424 3.578 1.00 89.00 103 GLY A N 1
ATOM 836 C CA . GLY A 1 103 ? 3.962 15.054 3.878 1.00 89.00 103 GLY A CA 1
ATOM 837 C C . GLY A 1 103 ? 2.983 14.898 2.716 1.00 89.00 103 GLY A C 1
ATOM 838 O O . GLY A 1 103 ? 3.393 14.774 1.568 1.00 89.00 103 GLY A O 1
ATOM 839 N N . TYR A 1 104 ? 1.678 14.958 2.985 1.00 91.94 104 TYR A N 1
ATOM 840 C CA . TYR A 1 104 ? 0.635 14.735 1.975 1.00 91.94 104 TYR A CA 1
ATOM 841 C C . TYR A 1 104 ? -0.347 15.909 1.902 1.00 91.94 104 TYR A C 1
ATOM 843 O O . TYR A 1 104 ? -0.934 16.310 2.907 1.00 91.94 104 TYR A O 1
ATOM 851 N N . LYS A 1 105 ? -0.548 16.471 0.702 1.00 90.88 105 LYS A N 1
ATOM 852 C CA . LYS A 1 105 ? -1.393 17.668 0.490 1.00 90.88 105 LYS A CA 1
ATOM 853 C C . LYS A 1 105 ? -2.868 17.357 0.222 1.00 90.88 105 LYS A C 1
ATOM 855 O O . LYS A 1 105 ? -3.703 18.243 0.387 1.00 90.88 105 LYS A O 1
ATOM 860 N N . LYS A 1 106 ? -3.197 16.146 -0.234 1.00 91.94 106 LYS A N 1
ATOM 861 C CA . LYS A 1 106 ? -4.546 15.756 -0.689 1.00 91.94 106 LYS A CA 1
ATOM 862 C C . LYS A 1 106 ? -5.136 14.646 0.183 1.00 91.94 106 LYS A C 1
ATOM 864 O O . LYS A 1 106 ? -5.631 13.648 -0.327 1.00 91.94 106 LYS A O 1
ATOM 869 N N . LEU A 1 107 ? -5.045 14.805 1.501 1.00 90.75 107 LEU A N 1
ATOM 870 C CA . LEU A 1 107 ? -5.585 13.835 2.448 1.00 90.75 107 LEU A CA 1
ATOM 871 C C . LEU A 1 107 ? -7.104 13.985 2.604 1.00 90.75 107 LEU A C 1
ATOM 873 O O . LEU A 1 107 ? -7.589 15.051 2.977 1.00 90.75 107 LEU A O 1
ATOM 877 N N . GLU A 1 108 ? -7.841 12.898 2.380 1.00 87.69 108 GLU A N 1
ATOM 878 C CA . GLU A 1 108 ? -9.263 12.770 2.736 1.00 87.69 108 GLU A CA 1
ATOM 879 C C . GLU A 1 108 ? -9.444 12.331 4.198 1.00 87.69 108 GLU A C 1
ATOM 881 O O . GLU A 1 108 ? -10.382 12.738 4.881 1.00 87.69 108 GLU A O 1
ATOM 886 N N . SER A 1 109 ? -8.507 11.520 4.689 1.00 88.75 109 SER A N 1
ATOM 887 C CA . SER A 1 109 ? -8.414 11.022 6.061 1.00 88.75 109 SER A CA 1
ATOM 888 C C . SER A 1 109 ? -6.955 11.047 6.517 1.00 88.75 109 SER A C 1
ATOM 890 O O . SER A 1 109 ? -6.046 11.185 5.704 1.00 88.75 109 SER A O 1
ATOM 892 N N . PHE A 1 110 ? -6.723 10.870 7.816 1.00 87.75 110 PHE A N 1
ATOM 893 C CA . PHE A 1 110 ? -5.392 10.586 8.363 1.00 87.75 110 PHE A CA 1
ATOM 894 C C . PHE A 1 110 ? -5.142 9.086 8.543 1.00 87.75 110 PHE A C 1
ATOM 896 O O . PHE A 1 110 ? -4.109 8.721 9.078 1.00 87.75 110 PHE A O 1
ATOM 903 N N . PHE A 1 111 ? -6.066 8.216 8.134 1.00 91.56 111 PHE A N 1
ATOM 904 C CA . PHE A 1 111 ? -5.893 6.766 8.185 1.00 91.56 111 PHE A CA 1
ATOM 905 C C . PHE A 1 111 ? -6.399 6.122 6.900 1.00 91.56 111 PHE A C 1
ATOM 907 O O . PHE A 1 111 ? -7.563 6.326 6.543 1.00 91.56 111 PHE A O 1
ATOM 914 N N . TYR A 1 112 ? -5.527 5.351 6.250 1.00 93.69 112 TYR A N 1
ATOM 915 C CA . TYR A 1 112 ? -5.810 4.645 5.000 1.00 93.69 112 TYR A CA 1
ATOM 916 C C . TYR A 1 112 ? -5.619 3.148 5.184 1.00 93.69 112 TYR A C 1
ATOM 918 O O . TYR A 1 112 ? -4.553 2.699 5.601 1.00 93.69 112 TYR A O 1
ATOM 926 N N . VAL A 1 113 ? -6.650 2.376 4.863 1.00 94.56 113 VAL A N 1
ATOM 927 C CA . VAL A 1 113 ? -6.632 0.917 4.982 1.00 94.56 113 VAL A CA 1
ATOM 928 C C . VAL A 1 113 ? -5.808 0.320 3.846 1.00 94.56 113 VAL A C 1
ATOM 930 O O . VAL A 1 113 ? -6.030 0.645 2.681 1.00 94.56 113 VAL A O 1
ATOM 933 N N . PHE A 1 114 ? -4.894 -0.584 4.183 1.00 92.25 114 PHE A N 1
ATOM 934 C CA . PHE A 1 114 ? -4.146 -1.366 3.194 1.00 92.25 114 PHE A CA 1
ATOM 935 C C . PHE A 1 114 ? -4.367 -2.876 3.360 1.00 92.25 114 PHE A C 1
ATOM 937 O O . PHE A 1 114 ? -4.191 -3.620 2.407 1.00 92.25 114 PHE A O 1
ATOM 944 N N . ALA A 1 115 ? -4.812 -3.359 4.530 1.00 91.62 115 ALA A N 1
ATOM 945 C CA . ALA A 1 115 ? -5.116 -4.778 4.717 1.00 91.62 115 ALA A CA 1
ATOM 946 C C . ALA A 1 115 ? -6.191 -5.040 5.766 1.00 91.62 115 ALA A C 1
ATOM 948 O O . ALA A 1 115 ? -6.337 -4.288 6.729 1.00 91.62 115 ALA A O 1
ATOM 949 N N . ILE A 1 116 ? -6.925 -6.143 5.611 1.00 91.75 116 ILE A N 1
ATOM 950 C CA . ILE A 1 116 ? -7.881 -6.619 6.615 1.00 91.75 116 ILE A CA 1
ATOM 951 C C . ILE A 1 116 ? -7.704 -8.122 6.800 1.00 91.75 116 ILE A C 1
ATOM 953 O O . ILE A 1 116 ? -7.546 -8.874 5.838 1.00 91.75 116 ILE A O 1
ATOM 957 N N . ARG A 1 117 ? -7.750 -8.565 8.055 1.00 91.19 117 ARG A N 1
ATOM 958 C CA . ARG A 1 117 ? -7.738 -9.977 8.432 1.00 91.19 117 ARG A CA 1
ATOM 959 C C . ARG A 1 117 ? -9.012 -10.326 9.192 1.00 91.19 117 ARG A C 1
ATOM 961 O O . ARG A 1 117 ? -9.460 -9.549 10.030 1.00 91.19 117 ARG A O 1
ATOM 968 N N . SER A 1 118 ? -9.578 -11.496 8.923 1.00 90.31 118 SER A N 1
ATOM 969 C CA . SER A 1 118 ? -10.651 -12.092 9.721 1.00 90.31 118 SER A CA 1
ATOM 970 C C . SER A 1 118 ? -10.168 -13.425 10.285 1.00 90.31 118 SER A C 1
ATOM 972 O O . SER A 1 118 ? -9.891 -14.362 9.534 1.00 90.31 118 SER A O 1
ATOM 974 N N . GLY A 1 119 ? -10.000 -13.502 11.608 1.00 85.88 119 GLY A N 1
ATOM 975 C CA . GLY A 1 119 ? -9.348 -14.653 12.240 1.00 85.88 119 GLY A CA 1
ATOM 976 C C . GLY A 1 119 ? -7.919 -14.850 11.719 1.00 85.88 119 GLY A C 1
ATOM 977 O O . GLY A 1 119 ? -7.078 -13.970 11.880 1.00 85.88 119 GLY A O 1
ATOM 978 N N . ASP A 1 120 ? -7.655 -15.988 11.074 1.00 83.06 120 ASP A N 1
ATOM 979 C CA . ASP A 1 120 ? -6.343 -16.321 10.499 1.00 83.06 120 ASP A CA 1
ATOM 980 C C . ASP A 1 120 ? -6.255 -16.051 8.979 1.00 83.06 120 ASP A C 1
ATOM 982 O O . ASP A 1 120 ? -5.236 -16.342 8.354 1.00 83.06 120 ASP A O 1
ATOM 986 N N . GLN A 1 121 ? -7.301 -15.478 8.370 1.00 85.69 121 GLN A N 1
ATOM 987 C CA . GLN A 1 121 ? -7.391 -15.279 6.921 1.00 85.69 121 GLN A CA 1
ATOM 988 C C . GLN A 1 121 ? -7.292 -13.799 6.531 1.00 85.69 121 GLN A C 1
ATOM 990 O O . GLN A 1 121 ? -8.089 -12.970 6.971 1.00 85.69 121 GLN A O 1
ATOM 995 N N . TRP A 1 122 ? -6.336 -13.480 5.656 1.00 88.44 122 TRP A N 1
ATOM 996 C CA . TRP A 1 122 ? -6.285 -12.201 4.942 1.00 88.44 122 TRP A CA 1
ATOM 997 C C . TRP A 1 122 ? -7.412 -12.130 3.915 1.00 88.44 122 TRP A C 1
ATOM 999 O O . TRP A 1 122 ? -7.647 -13.099 3.189 1.00 88.44 122 TRP A O 1
ATOM 1009 N N . LEU A 1 123 ? -8.117 -11.003 3.887 1.00 90.44 123 LEU A N 1
ATOM 1010 C CA . LEU A 1 123 ? -9.202 -10.767 2.941 1.00 90.44 123 LEU A CA 1
ATOM 1011 C C . LEU A 1 123 ? -8.648 -10.355 1.575 1.00 90.44 123 LEU A C 1
ATOM 1013 O O . LEU A 1 123 ? -7.589 -9.751 1.489 1.00 90.44 123 LEU A O 1
ATOM 1017 N N . SER A 1 124 ? -9.370 -10.645 0.498 1.00 90.56 124 SER A N 1
ATOM 1018 C CA . SER A 1 124 ? -9.007 -10.145 -0.832 1.00 90.56 124 SER A CA 1
ATOM 1019 C C . SER A 1 124 ? -9.075 -8.614 -0.899 1.00 90.56 124 SER A C 1
ATOM 1021 O O . SER A 1 124 ? -9.768 -7.970 -0.109 1.00 90.56 124 SER A O 1
ATOM 1023 N N . TRP A 1 125 ? -8.407 -8.003 -1.883 1.00 92.25 125 TRP A N 1
ATOM 1024 C CA . TRP A 1 125 ? -8.447 -6.544 -2.044 1.00 92.25 125 TRP A CA 1
ATOM 1025 C C . TRP A 1 125 ? -9.865 -5.997 -2.269 1.00 92.25 125 TRP A C 1
ATOM 1027 O O . TRP A 1 125 ? -10.217 -4.941 -1.746 1.00 92.25 125 TRP A O 1
ATOM 1037 N N . GLU A 1 126 ? -10.718 -6.734 -2.983 1.00 92.62 126 GLU A N 1
ATOM 1038 C CA . GLU A 1 126 ? -12.127 -6.363 -3.161 1.00 92.62 126 GLU A CA 1
ATOM 1039 C C . GLU A 1 126 ? -12.900 -6.381 -1.837 1.00 92.62 126 GLU A C 1
ATOM 1041 O O . GLU A 1 126 ? -13.669 -5.462 -1.550 1.00 92.62 126 GLU A O 1
ATOM 1046 N N . GLU A 1 127 ? -12.659 -7.382 -0.987 1.00 94.31 127 GLU A N 1
ATOM 1047 C CA . GLU A 1 127 ? -13.233 -7.426 0.360 1.00 94.31 127 GLU A CA 1
ATOM 1048 C C . GLU A 1 127 ? -12.689 -6.294 1.238 1.00 94.31 127 GLU A C 1
ATOM 1050 O O . GLU A 1 127 ? -13.447 -5.687 1.993 1.00 94.31 127 GLU A O 1
ATOM 1055 N N . VAL A 1 128 ? -11.406 -5.950 1.112 1.00 94.62 128 VAL A N 1
ATOM 1056 C CA . VAL A 1 128 ? -10.818 -4.808 1.824 1.00 94.62 128 VAL A CA 1
ATOM 1057 C C . VAL A 1 128 ? -11.478 -3.504 1.428 1.00 94.62 128 VAL A C 1
ATOM 1059 O O . VAL A 1 128 ? -11.909 -2.767 2.313 1.00 94.62 128 VAL A O 1
ATOM 1062 N N . LYS A 1 129 ? -11.639 -3.245 0.127 1.00 95.38 129 LYS A N 1
ATOM 1063 C CA . LYS A 1 129 ? -12.378 -2.076 -0.362 1.00 95.38 129 LYS A CA 1
ATOM 1064 C C . LYS A 1 129 ? -13.813 -2.065 0.161 1.00 95.38 129 LYS A C 1
ATOM 1066 O O . LYS A 1 129 ? -14.286 -1.023 0.612 1.00 95.38 129 LYS A O 1
ATOM 1071 N N . PHE A 1 130 ? -14.485 -3.216 0.163 1.00 95.81 130 PHE A N 1
ATOM 1072 C CA . PHE A 1 130 ? -15.845 -3.345 0.681 1.00 95.81 130 PHE A CA 1
ATOM 1073 C C . PHE A 1 130 ? -15.944 -2.983 2.171 1.00 95.81 130 PHE A C 1
ATOM 1075 O O . PHE A 1 130 ? -16.757 -2.137 2.545 1.00 95.81 130 PHE A O 1
ATOM 1082 N N . TYR A 1 131 ? -15.115 -3.586 3.027 1.00 95.06 131 TYR A N 1
ATOM 1083 C CA . TYR A 1 131 ? -15.147 -3.330 4.469 1.00 95.06 131 TYR A CA 1
ATOM 1084 C C . TYR A 1 131 ? -14.632 -1.935 4.830 1.00 95.06 131 TYR A C 1
ATOM 1086 O O . TYR A 1 131 ? -15.190 -1.304 5.727 1.00 95.06 131 TYR A O 1
ATOM 1094 N N . ALA A 1 132 ? -13.612 -1.429 4.132 1.00 94.56 132 ALA A N 1
ATOM 1095 C CA . ALA A 1 132 ? -13.135 -0.062 4.310 1.00 94.56 132 ALA A CA 1
ATOM 1096 C C . ALA A 1 132 ? -14.256 0.941 4.000 1.00 94.56 132 ALA A C 1
ATOM 1098 O O . ALA A 1 132 ? -14.555 1.787 4.840 1.00 94.56 132 ALA A O 1
ATOM 1099 N N . ALA A 1 133 ? -14.966 0.771 2.879 1.00 95.25 133 ALA A N 1
ATOM 1100 C CA . ALA A 1 133 ? -16.116 1.603 2.534 1.00 95.25 133 ALA A CA 1
ATOM 1101 C C . ALA A 1 133 ? -17.269 1.470 3.545 1.00 95.25 133 ALA A C 1
ATOM 1103 O O . ALA A 1 133 ? -17.858 2.477 3.938 1.00 95.25 133 ALA A O 1
ATOM 1104 N N . LEU A 1 134 ? -17.572 0.252 4.013 1.00 94.19 134 LEU A N 1
ATOM 1105 C CA . LEU A 1 134 ? -18.606 0.009 5.028 1.00 94.19 134 LEU A CA 1
ATOM 1106 C C . LEU A 1 134 ? -18.307 0.735 6.348 1.00 94.19 134 LEU A C 1
ATOM 1108 O O . LEU A 1 134 ? -19.220 1.217 7.016 1.00 94.19 134 LEU A O 1
ATOM 1112 N N . LEU A 1 135 ? -17.029 0.812 6.714 1.00 91.75 135 LEU A N 1
ATOM 1113 C CA . LEU A 1 135 ? -16.544 1.472 7.925 1.00 91.75 135 LEU A CA 1
ATOM 1114 C C . LEU A 1 135 ? -16.121 2.926 7.681 1.00 91.75 135 LEU A C 1
ATOM 1116 O O . LEU A 1 135 ? -15.583 3.565 8.591 1.00 91.75 135 LEU A O 1
ATOM 1120 N N . ASP A 1 136 ? -16.386 3.445 6.478 1.00 92.50 136 ASP A N 1
ATOM 1121 C CA . ASP A 1 136 ? -16.122 4.818 6.050 1.00 92.50 136 ASP A CA 1
ATOM 1122 C C . ASP A 1 136 ? -14.643 5.214 6.276 1.00 92.50 136 ASP A C 1
ATOM 1124 O O . ASP A 1 136 ? -14.301 6.267 6.811 1.00 92.50 136 ASP A O 1
ATOM 1128 N N . PHE A 1 137 ? -13.748 4.299 5.895 1.00 93.31 137 PHE A N 1
ATOM 1129 C CA . PHE A 1 137 ? -12.313 4.525 5.771 1.00 93.31 137 PHE A CA 1
ATOM 1130 C C . PHE A 1 137 ? -11.902 4.514 4.294 1.00 93.31 137 PHE A C 1
ATOM 1132 O O . PHE A 1 137 ? -12.324 3.619 3.558 1.00 93.31 137 PHE A O 1
ATOM 1139 N N . PRO A 1 138 ? -11.034 5.440 3.852 1.00 95.75 138 PRO A N 1
ATOM 1140 C CA . PRO A 1 138 ? -10.405 5.311 2.548 1.00 95.75 138 PRO A CA 1
ATOM 1141 C C . PRO A 1 138 ? -9.372 4.177 2.562 1.00 95.75 138 PRO A C 1
ATOM 1143 O O . PRO A 1 138 ? -8.784 3.855 3.600 1.00 95.75 138 PRO A O 1
ATOM 1146 N N . THR A 1 139 ? -9.126 3.581 1.400 1.00 95.94 139 THR A N 1
ATOM 114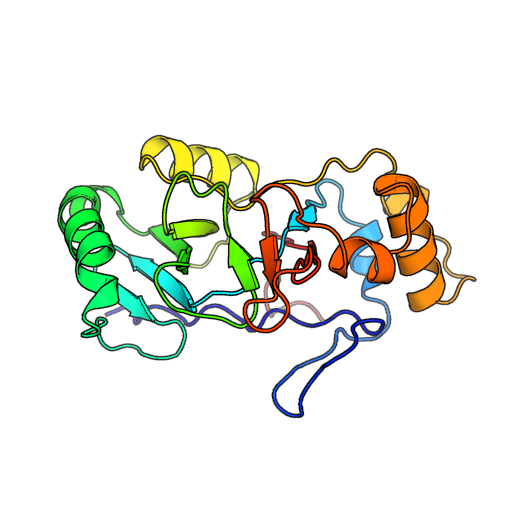7 C CA . THR A 1 139 ? -8.011 2.652 1.189 1.00 95.94 139 THR A CA 1
ATOM 1148 C C . THR A 1 139 ? -6.796 3.393 0.658 1.00 95.94 139 THR A C 1
ATOM 1150 O O . THR A 1 139 ? -6.938 4.454 0.048 1.00 95.94 139 THR A O 1
ATOM 1153 N N . VAL A 1 140 ? -5.602 2.828 0.836 1.00 93.69 140 VAL A N 1
ATOM 1154 C CA . VAL A 1 140 ? -4.412 3.326 0.132 1.00 93.69 140 VAL A CA 1
ATOM 1155 C C . VAL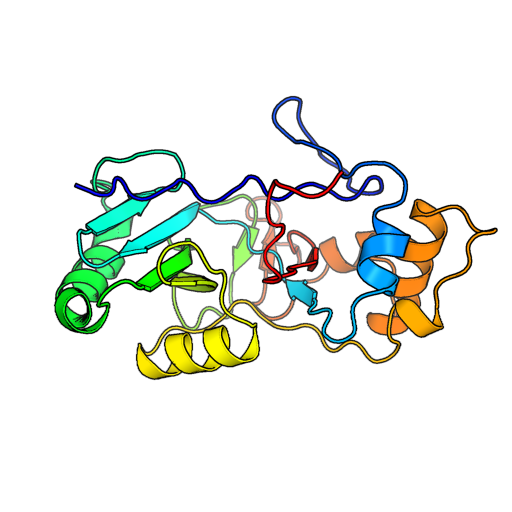 A 1 140 ? -4.672 3.388 -1.385 1.00 93.69 140 VAL A C 1
ATOM 1157 O O . VAL A 1 140 ? -5.443 2.566 -1.898 1.00 93.69 140 VAL A O 1
ATOM 1160 N N . PRO A 1 141 ? -4.086 4.361 -2.108 1.00 92.56 141 PRO A N 1
ATOM 1161 C CA . PRO A 1 141 ? -4.344 4.511 -3.534 1.00 92.56 141 PRO A CA 1
ATOM 1162 C C . PRO A 1 141 ? -3.938 3.264 -4.320 1.00 92.56 141 PRO A C 1
ATOM 1164 O O . PRO A 1 141 ? -2.798 2.808 -4.238 1.00 92.56 141 PRO A O 1
ATOM 1167 N N . GLU A 1 142 ? -4.871 2.727 -5.101 1.00 91.56 142 GLU A N 1
ATOM 1168 C CA . GLU A 1 142 ? -4.611 1.634 -6.035 1.00 91.56 142 GLU A CA 1
ATOM 1169 C C . GLU A 1 142 ? -3.964 2.197 -7.309 1.00 91.56 142 GLU A C 1
ATOM 1171 O O . GLU A 1 142 ? -4.337 3.272 -7.791 1.00 91.56 142 GLU A O 1
ATOM 1176 N N . ILE A 1 143 ? -2.987 1.480 -7.858 1.00 87.62 143 ILE A N 1
ATOM 1177 C CA . ILE A 1 143 ? -2.326 1.842 -9.109 1.00 87.62 143 ILE A CA 1
ATOM 1178 C C . ILE A 1 143 ? -2.766 0.857 -10.192 1.00 87.62 143 ILE A C 1
ATOM 1180 O O . ILE A 1 143 ? -2.536 -0.347 -10.050 1.00 87.62 143 ILE A O 1
ATOM 1184 N N . PRO A 1 144 ? -3.371 1.340 -11.293 1.00 89.94 144 PRO A N 1
ATOM 1185 C CA . PRO A 1 144 ? -3.836 0.471 -12.362 1.00 89.94 144 PRO A CA 1
ATOM 1186 C C . PRO A 1 144 ? -2.704 -0.354 -12.982 1.00 89.94 144 PRO A C 1
ATOM 1188 O O . PRO A 1 144 ? -1.700 0.189 -13.441 1.00 89.94 144 PRO A O 1
ATOM 1191 N N . ILE A 1 145 ? -2.909 -1.668 -13.065 1.00 89.19 145 ILE A N 1
ATOM 1192 C CA . ILE A 1 145 ? -2.036 -2.582 -13.803 1.00 89.19 145 ILE A CA 1
ATOM 1193 C C . ILE A 1 145 ? -2.644 -2.797 -15.191 1.00 89.19 145 ILE A C 1
ATOM 1195 O O . ILE A 1 145 ? -3.683 -3.441 -15.338 1.00 89.19 145 ILE A O 1
ATOM 1199 N N . SER A 1 146 ? -1.991 -2.253 -16.216 1.00 92.19 146 SER A N 1
ATOM 1200 C CA . SER A 1 146 ? -2.399 -2.410 -17.619 1.00 92.19 146 SER A CA 1
ATOM 1201 C C . SER A 1 146 ? -1.810 -3.674 -18.250 1.00 92.19 146 SER A C 1
ATOM 1203 O O . SER A 1 146 ? -2.454 -4.305 -19.088 1.00 92.19 146 SER A O 1
ATOM 1205 N N . VAL A 1 147 ? -0.602 -4.062 -17.831 1.00 93.06 147 VAL A N 1
ATOM 1206 C CA . VAL A 1 147 ? 0.094 -5.271 -18.286 1.00 93.06 147 VAL A CA 1
ATOM 1207 C C . VAL A 1 147 ? 0.308 -6.182 -17.087 1.00 93.06 147 VAL A C 1
ATOM 1209 O O . VAL A 1 147 ? 1.068 -5.851 -16.175 1.00 93.06 147 VAL A O 1
ATOM 1212 N N . LYS A 1 148 ? -0.349 -7.347 -17.074 1.00 91.69 148 LYS A N 1
ATOM 1213 C CA . LYS A 1 148 ? -0.207 -8.306 -15.972 1.00 91.69 148 LYS A CA 1
ATOM 1214 C C . LYS A 1 148 ? 1.218 -8.850 -15.919 1.00 91.69 148 LYS A C 1
ATOM 1216 O O . LYS A 1 148 ? 1.802 -9.179 -16.949 1.00 91.69 148 LYS A O 1
ATOM 1221 N N . LEU A 1 149 ? 1.753 -9.014 -14.709 1.00 90.19 149 LEU A N 1
ATOM 1222 C CA . LEU A 1 149 ? 3.111 -9.529 -14.512 1.00 90.19 149 LEU A CA 1
ATOM 1223 C C . LEU A 1 149 ? 3.294 -10.925 -15.127 1.00 90.19 149 LEU A C 1
ATOM 1225 O O . LEU A 1 149 ? 4.342 -11.208 -15.698 1.00 90.19 149 LEU A O 1
ATOM 1229 N N . LYS A 1 150 ? 2.250 -11.759 -15.095 1.00 92.19 150 LYS A N 1
ATOM 1230 C CA . LYS A 1 150 ? 2.234 -13.090 -15.717 1.00 92.19 150 LYS A CA 1
ATOM 1231 C C . LYS A 1 150 ? 2.505 -13.082 -17.218 1.00 92.19 150 LYS A C 1
ATOM 1233 O O . LYS A 1 150 ? 3.222 -13.941 -17.720 1.00 92.19 150 LYS A O 1
ATOM 1238 N N . ASP A 1 151 ? 1.970 -12.081 -17.910 1.00 92.75 151 ASP A N 1
ATOM 1239 C CA . ASP A 1 151 ? 2.112 -11.928 -19.358 1.00 92.75 151 ASP A CA 1
ATOM 1240 C C . ASP A 1 151 ? 3.470 -11.299 -19.721 1.00 92.75 151 ASP A C 1
ATOM 1242 O O . ASP A 1 151 ? 3.941 -11.431 -20.850 1.00 92.75 151 ASP A O 1
ATOM 1246 N N . PHE A 1 152 ? 4.113 -10.638 -18.753 1.00 91.19 152 PHE A N 1
ATOM 1247 C CA . PHE A 1 152 ? 5.429 -10.015 -18.886 1.00 91.19 152 PHE A CA 1
ATOM 1248 C C . PHE A 1 152 ? 6.583 -10.923 -18.420 1.00 91.19 152 PHE A C 1
ATOM 1250 O O . PHE A 1 152 ? 7.750 -10.679 -18.733 1.00 91.19 152 PHE A O 1
ATOM 1257 N N . TYR A 1 153 ? 6.275 -11.973 -17.655 1.00 93.56 153 TYR A N 1
ATOM 1258 C CA . TYR A 1 153 ? 7.271 -12.820 -17.013 1.00 93.56 153 TYR A CA 1
ATOM 1259 C C . TYR A 1 153 ? 8.110 -13.613 -18.024 1.00 93.56 153 TYR A C 1
ATOM 1261 O O . TYR A 1 153 ? 7.600 -14.259 -18.940 1.00 93.56 153 TYR A O 1
ATOM 1269 N N . SER A 1 154 ? 9.425 -13.627 -17.805 1.00 93.38 154 SER A N 1
ATOM 1270 C CA . SER A 1 154 ? 10.379 -14.414 -18.574 1.00 93.38 154 SER A CA 1
ATOM 1271 C C . SER A 1 154 ? 11.449 -14.994 -17.649 1.00 93.38 154 SER A C 1
ATOM 1273 O O . SER A 1 154 ? 12.200 -14.233 -17.032 1.00 93.38 154 SER A O 1
ATOM 1275 N N . PRO A 1 155 ? 11.591 -16.331 -17.574 1.00 91.19 155 PRO A N 1
ATOM 1276 C CA . PRO A 1 155 ? 12.529 -16.975 -16.655 1.00 91.19 155 PRO A CA 1
ATOM 1277 C C . PRO A 1 155 ? 14.000 -16.776 -17.047 1.00 91.19 155 PRO A C 1
ATOM 1279 O O . PRO A 1 155 ? 14.892 -17.106 -16.270 1.00 91.19 155 PRO A O 1
ATOM 1282 N N . THR A 1 156 ? 14.282 -16.276 -18.255 1.00 92.06 156 THR A N 1
ATOM 1283 C CA . THR A 1 156 ? 15.653 -16.030 -18.731 1.00 92.06 156 THR A CA 1
ATOM 1284 C C . THR A 1 156 ? 16.153 -14.622 -18.416 1.00 92.06 156 THR A C 1
ATOM 1286 O O . THR A 1 156 ? 17.325 -14.328 -18.651 1.00 92.06 156 THR A O 1
ATOM 1289 N N . VAL A 1 157 ? 15.281 -13.739 -17.927 1.00 92.62 157 VAL A N 1
ATOM 1290 C CA . VAL A 1 157 ? 15.613 -12.357 -17.570 1.00 92.62 157 VAL A CA 1
ATOM 1291 C C . VAL A 1 157 ? 15.857 -12.280 -16.065 1.00 92.62 157 VAL A C 1
ATOM 1293 O O . VAL A 1 157 ? 15.192 -12.942 -15.276 1.00 92.62 157 VAL A O 1
ATOM 1296 N N . ASN A 1 158 ? 16.833 -11.470 -15.656 1.00 93.75 158 ASN A N 1
ATOM 1297 C CA . ASN A 1 158 ? 17.081 -11.211 -14.243 1.00 93.75 158 ASN A CA 1
ATOM 1298 C C . ASN A 1 158 ? 15.846 -10.566 -13.584 1.00 93.75 158 ASN A C 1
ATOM 1300 O O . ASN A 1 158 ? 15.304 -9.604 -14.122 1.00 93.75 158 ASN A O 1
ATOM 1304 N N . GLU A 1 159 ? 15.446 -11.060 -12.409 1.00 87.62 159 GLU A N 1
ATOM 1305 C CA . GLU A 1 159 ? 14.217 -10.644 -11.711 1.00 87.62 159 GLU A CA 1
ATOM 1306 C C . GLU A 1 159 ? 14.126 -9.134 -11.486 1.00 87.62 159 GLU A C 1
ATOM 1308 O O . GLU A 1 159 ? 13.080 -8.531 -11.709 1.00 87.62 159 GLU A O 1
ATOM 1313 N N . ASN A 1 160 ? 15.242 -8.513 -11.107 1.00 87.69 160 ASN A N 1
ATOM 1314 C CA . ASN A 1 160 ? 15.306 -7.082 -10.847 1.00 87.69 160 ASN A CA 1
ATOM 1315 C C . ASN A 1 160 ? 15.071 -6.267 -12.114 1.00 87.69 160 ASN A C 1
ATOM 1317 O O . ASN A 1 160 ? 14.318 -5.299 -12.095 1.00 87.69 160 ASN A O 1
ATOM 1321 N N . LYS A 1 161 ? 15.696 -6.685 -13.219 1.00 92.12 161 LYS A N 1
ATOM 1322 C CA . LYS A 1 161 ? 15.482 -6.051 -14.517 1.00 92.12 161 LYS A CA 1
ATOM 1323 C C . LYS A 1 161 ? 14.048 -6.254 -15.005 1.00 92.12 161 LYS A C 1
ATOM 1325 O O . LYS A 1 161 ? 13.448 -5.307 -15.492 1.00 92.12 161 LYS A O 1
ATOM 1330 N N . LEU A 1 162 ? 13.512 -7.466 -14.865 1.00 93.06 162 LEU A N 1
ATOM 1331 C CA . LEU A 1 162 ? 12.149 -7.770 -15.291 1.00 93.06 162 LEU A CA 1
ATOM 1332 C C . LEU A 1 162 ? 11.133 -6.902 -14.551 1.00 93.06 162 LEU A C 1
ATOM 1334 O O . LEU A 1 162 ? 10.236 -6.347 -15.175 1.00 93.06 162 LEU A O 1
ATOM 1338 N N . LEU A 1 163 ? 11.293 -6.772 -13.234 1.00 88.44 163 LEU A N 1
ATOM 1339 C CA . LEU A 1 163 ? 10.396 -5.977 -12.409 1.00 88.44 163 LEU A CA 1
ATOM 1340 C C . LEU A 1 163 ? 10.517 -4.474 -12.715 1.00 88.44 163 LEU A C 1
ATOM 1342 O O . LEU A 1 163 ? 9.501 -3.792 -12.789 1.00 88.44 163 LEU A O 1
ATOM 1346 N N . ASP A 1 164 ? 11.733 -3.966 -12.947 1.00 88.12 164 ASP A N 1
ATOM 1347 C CA . ASP A 1 164 ? 11.968 -2.572 -13.355 1.00 88.12 164 ASP A CA 1
ATOM 1348 C C . ASP A 1 164 ? 11.316 -2.257 -14.714 1.00 88.12 164 ASP A C 1
ATOM 1350 O O . ASP A 1 164 ? 10.559 -1.293 -14.823 1.00 88.12 164 ASP A O 1
ATOM 1354 N N . ASP A 1 165 ? 11.518 -3.120 -15.716 1.00 93.31 165 ASP A N 1
ATOM 1355 C CA . ASP A 1 165 ? 10.898 -2.979 -17.038 1.00 93.31 165 ASP A CA 1
ATOM 1356 C C . ASP A 1 165 ? 9.355 -3.077 -16.939 1.00 93.31 165 ASP A C 1
ATOM 1358 O O . ASP A 1 165 ? 8.637 -2.314 -17.584 1.00 93.31 165 ASP A O 1
ATOM 1362 N N . TRP A 1 166 ? 8.827 -3.962 -16.083 1.00 92.62 166 TRP A N 1
ATOM 1363 C CA . TRP A 1 166 ? 7.383 -4.093 -15.844 1.00 92.62 166 TRP A CA 1
ATOM 1364 C C . TRP A 1 166 ? 6.772 -2.839 -15.199 1.00 92.62 166 TRP A C 1
ATOM 1366 O O . TRP A 1 166 ? 5.657 -2.440 -15.553 1.00 92.62 166 TRP A O 1
ATOM 1376 N N . PHE A 1 167 ? 7.495 -2.186 -14.282 1.00 89.75 167 PHE A N 1
ATOM 1377 C CA . PHE A 1 167 ? 7.079 -0.894 -13.736 1.00 89.75 167 PHE A CA 1
ATOM 1378 C C . PHE A 1 167 ? 7.045 0.185 -14.820 1.00 89.75 167 PHE A C 1
ATOM 1380 O O . PHE A 1 167 ? 6.083 0.947 -14.865 1.00 89.75 167 PHE A O 1
ATOM 1387 N N . VAL A 1 168 ? 8.027 0.220 -15.728 1.00 92.81 168 VAL A N 1
ATOM 1388 C CA . VAL A 1 168 ? 8.031 1.168 -16.856 1.00 92.81 168 VAL A CA 1
ATOM 1389 C C . VAL A 1 168 ? 6.796 1.001 -17.735 1.00 92.81 168 VAL A C 1
ATOM 1391 O O . VAL A 1 168 ? 6.166 2.000 -18.078 1.00 92.81 168 VAL A O 1
ATOM 1394 N N . GLU A 1 169 ? 6.408 -0.233 -18.053 1.00 94.25 169 GLU A N 1
ATOM 1395 C CA . GLU A 1 169 ? 5.218 -0.499 -18.870 1.00 94.25 169 GLU A CA 1
ATOM 1396 C C . GLU A 1 169 ? 3.912 -0.047 -18.197 1.00 94.25 169 GLU A C 1
ATOM 1398 O O . GLU A 1 169 ? 3.016 0.465 -18.867 1.00 94.25 169 GLU A O 1
ATOM 1403 N N . ASN A 1 170 ? 3.790 -0.198 -16.873 1.00 89.38 170 ASN A N 1
ATOM 1404 C CA . ASN A 1 170 ? 2.558 0.152 -16.157 1.00 89.38 170 ASN A CA 1
ATOM 1405 C C . ASN A 1 170 ? 2.495 1.621 -15.712 1.00 89.38 170 ASN A C 1
ATOM 1407 O O . ASN A 1 170 ? 1.416 2.207 -15.692 1.00 89.38 170 ASN A O 1
ATOM 1411 N N . LEU A 1 171 ? 3.633 2.224 -15.364 1.00 88.44 171 LEU A N 1
ATOM 1412 C CA . LEU A 1 171 ? 3.715 3.592 -14.839 1.00 88.44 171 LEU A CA 1
ATOM 1413 C C . LEU A 1 171 ? 4.095 4.623 -15.913 1.00 88.44 171 LEU A C 1
ATOM 1415 O O . LEU A 1 171 ? 3.968 5.825 -15.687 1.00 88.44 171 LEU A O 1
ATOM 1419 N N . GLY A 1 172 ? 4.619 4.177 -17.060 1.00 92.56 172 GLY A N 1
ATOM 1420 C CA . GLY A 1 172 ? 5.220 5.041 -18.081 1.00 92.56 172 GLY A CA 1
ATOM 1421 C C . GLY A 1 172 ? 6.582 5.627 -17.680 1.00 92.56 172 GLY A C 1
ATOM 1422 O O . GLY A 1 172 ? 7.116 6.486 -18.383 1.00 92.56 172 GLY A O 1
ATOM 1423 N N . MET A 1 173 ? 7.143 5.197 -16.548 1.00 90.38 173 MET A N 1
ATOM 1424 C CA . MET A 1 173 ? 8.431 5.634 -16.007 1.00 90.38 173 MET A CA 1
ATOM 1425 C C . MET A 1 173 ? 9.018 4.561 -15.089 1.00 90.38 173 MET A C 1
ATOM 1427 O O . MET A 1 173 ? 8.311 3.657 -14.653 1.00 90.38 173 MET A O 1
ATOM 1431 N N . THR A 1 174 ? 10.305 4.666 -14.758 1.00 86.31 174 THR A N 1
ATOM 1432 C CA . THR A 1 174 ? 10.911 3.740 -13.794 1.00 86.31 174 THR A CA 1
ATOM 1433 C C . THR A 1 174 ? 10.372 3.995 -12.385 1.00 86.31 174 THR A C 1
ATOM 1435 O O . THR A 1 174 ? 9.986 5.119 -12.047 1.00 86.31 174 THR A O 1
ATOM 1438 N N . TRP A 1 175 ? 10.398 2.978 -11.525 1.00 82.50 175 TRP A N 1
ATOM 1439 C CA . TRP A 1 175 ? 9.915 3.122 -10.148 1.00 82.50 175 TRP A CA 1
ATOM 1440 C C . TRP A 1 175 ? 10.763 4.106 -9.314 1.00 82.50 175 TRP A C 1
ATOM 1442 O O . TRP A 1 175 ? 10.269 4.717 -8.375 1.00 82.50 175 TRP A O 1
ATOM 1452 N N . GLN A 1 176 ? 12.042 4.309 -9.652 1.00 83.81 176 GLN A N 1
ATOM 1453 C CA . GLN A 1 176 ? 12.892 5.315 -8.997 1.00 83.81 176 GLN A CA 1
ATOM 1454 C C . GLN A 1 176 ? 12.526 6.738 -9.431 1.00 83.81 176 GLN A C 1
ATOM 1456 O O . GLN A 1 176 ? 12.761 7.693 -8.699 1.00 83.81 176 GLN A O 1
ATOM 1461 N N . LEU A 1 177 ? 11.999 6.915 -10.646 1.00 86.44 177 LEU A N 1
ATOM 1462 C CA . LEU A 1 177 ? 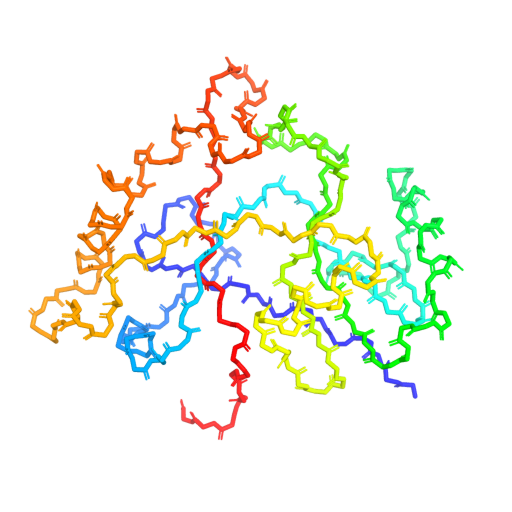11.501 8.220 -11.072 1.00 86.44 177 LEU A CA 1
ATOM 1463 C C . LEU A 1 177 ? 10.162 8.527 -10.410 1.00 86.44 177 LEU A C 1
ATOM 1465 O O . LEU A 1 177 ? 9.941 9.673 -10.022 1.00 86.44 177 LEU A O 1
ATOM 1469 N N . SER A 1 178 ? 9.307 7.522 -10.213 1.00 84.00 178 SER A N 1
ATOM 1470 C CA . SER A 1 178 ? 8.019 7.730 -9.552 1.00 84.00 178 SER A CA 1
ATOM 1471 C C . SER A 1 178 ? 8.154 8.167 -8.091 1.00 84.00 178 SER A C 1
ATOM 1473 O O . SER A 1 178 ? 7.319 8.949 -7.637 1.00 84.00 178 SER A O 1
ATOM 1475 N N . THR A 1 179 ? 9.220 7.778 -7.372 1.00 85.69 179 THR A N 1
ATOM 1476 C CA . THR A 1 179 ? 9.482 8.283 -6.005 1.00 85.69 179 THR A CA 1
ATOM 1477 C C . THR A 1 179 ? 9.747 9.791 -5.954 1.00 85.69 179 THR A C 1
ATOM 1479 O O . THR A 1 179 ? 9.626 10.386 -4.892 1.00 85.69 179 THR A O 1
ATOM 1482 N N . ASN A 1 180 ? 10.055 10.431 -7.089 1.00 88.00 180 ASN A N 1
ATOM 1483 C CA . ASN A 1 180 ? 10.217 11.890 -7.207 1.00 88.00 180 ASN A CA 1
ATOM 1484 C C . ASN A 1 180 ? 8.943 12.590 -7.719 1.00 88.00 180 ASN A C 1
ATOM 1486 O O . ASN A 1 180 ? 8.984 13.739 -8.159 1.00 88.00 180 ASN A O 1
ATOM 1490 N N . THR A 1 181 ? 7.817 11.878 -7.747 1.00 90.69 181 THR A N 1
ATOM 1491 C CA . THR A 1 181 ? 6.498 12.432 -8.067 1.00 90.69 181 THR A CA 1
ATOM 1492 C C . THR A 1 181 ? 5.662 12.521 -6.801 1.00 90.69 181 THR A C 1
ATOM 1494 O O . THR A 1 181 ? 5.907 11.800 -5.837 1.00 90.69 181 THR A O 1
ATOM 1497 N N . SER A 1 182 ? 4.634 13.365 -6.814 1.00 91.44 182 SER A N 1
ATOM 1498 C CA . SER A 1 182 ? 3.751 13.552 -5.663 1.00 91.44 182 SER A CA 1
ATOM 1499 C C . SER A 1 182 ? 2.728 12.426 -5.447 1.00 91.44 182 SER A C 1
ATOM 1501 O O . SER A 1 182 ? 1.916 12.513 -4.527 1.00 91.44 182 SER A O 1
ATOM 1503 N N . GLY A 1 183 ? 2.725 11.367 -6.265 1.00 90.00 183 GLY A N 1
ATOM 1504 C CA . GLY A 1 183 ? 1.728 10.293 -6.168 1.00 90.00 183 GLY A CA 1
ATOM 1505 C C . GLY A 1 183 ? 0.277 10.802 -6.218 1.00 90.00 183 GLY A C 1
ATOM 1506 O O . GLY A 1 183 ? -0.013 11.934 -6.631 1.00 90.00 183 GLY A O 1
ATOM 1507 N N . GLN A 1 184 ? -0.664 9.974 -5.775 1.00 91.94 184 GLN A N 1
ATOM 1508 C CA . GLN A 1 184 ? -2.088 10.311 -5.798 1.00 91.94 184 GLN A CA 1
ATOM 1509 C C . GLN A 1 184 ? -2.492 11.241 -4.645 1.00 91.94 184 GLN A C 1
ATOM 1511 O O . GLN A 1 184 ? -3.310 12.146 -4.841 1.00 91.94 184 GLN A O 1
ATOM 1516 N N . LEU A 1 185 ? -1.863 11.102 -3.471 1.00 92.38 185 LEU A N 1
ATOM 1517 C CA . LEU A 1 185 ? -2.179 11.903 -2.277 1.00 92.38 185 LEU A CA 1
ATOM 1518 C C . LEU A 1 185 ? -1.415 13.237 -2.178 1.00 92.38 185 LEU A C 1
ATOM 1520 O O . LEU A 1 185 ? -1.550 13.968 -1.192 1.00 92.38 185 LEU A O 1
ATOM 1524 N N . GLY A 1 186 ? -0.649 13.617 -3.204 1.00 93.56 186 GLY A N 1
ATOM 1525 C CA . GLY A 1 186 ? 0.054 14.902 -3.219 1.00 93.56 186 GLY A CA 1
ATOM 1526 C C . GLY A 1 186 ? 1.239 14.950 -2.248 1.00 93.56 186 GLY A C 1
ATOM 1527 O O . GLY A 1 186 ? 1.387 15.942 -1.530 1.00 93.56 186 GLY A O 1
ATOM 1528 N N . GLY A 1 187 ? 2.006 13.864 -2.199 1.00 92.00 187 GLY A N 1
ATOM 1529 C CA . GLY A 1 187 ? 3.223 13.678 -1.426 1.00 92.00 187 GLY A CA 1
ATOM 1530 C C . GLY A 1 187 ? 4.304 14.716 -1.736 1.00 92.00 187 GLY A C 1
ATOM 1531 O O . GLY A 1 187 ? 4.480 15.141 -2.881 1.00 92.00 187 GLY A O 1
ATOM 1532 N N . TYR A 1 188 ? 5.013 15.151 -0.704 1.00 92.19 188 TYR A N 1
ATOM 1533 C CA . TYR A 1 188 ? 6.171 16.026 -0.809 1.00 92.19 188 TYR A CA 1
ATOM 1534 C C . TYR A 1 188 ? 7.166 15.719 0.305 1.00 92.19 188 TYR A C 1
ATOM 1536 O O . TYR A 1 188 ? 6.774 15.388 1.421 1.00 92.19 188 TYR A O 1
ATOM 1544 N N . ASP A 1 189 ? 8.448 15.865 0.011 1.00 90.94 189 ASP A N 1
ATOM 1545 C CA . ASP A 1 189 ? 9.509 15.750 1.004 1.00 90.94 189 ASP A CA 1
ATOM 1546 C C . ASP A 1 189 ? 9.430 16.947 1.966 1.00 90.94 189 ASP A C 1
ATOM 1548 O O . ASP A 1 189 ? 9.382 18.104 1.533 1.00 90.94 189 ASP A O 1
ATOM 1552 N N . VAL A 1 190 ? 9.345 16.678 3.271 1.00 87.62 190 VAL A N 1
ATOM 1553 C CA . VAL A 1 190 ? 9.068 17.715 4.283 1.00 87.62 190 VAL A CA 1
ATOM 1554 C C . VAL A 1 190 ? 10.212 18.726 4.405 1.00 87.62 190 VAL A C 1
ATOM 1556 O O . VAL A 1 190 ? 9.955 19.903 4.673 1.00 87.62 190 VAL A O 1
ATOM 1559 N N . ASP A 1 191 ? 11.451 18.307 4.143 1.00 88.88 191 ASP A N 1
ATOM 1560 C CA . ASP A 1 191 ? 12.637 19.156 4.272 1.00 88.88 191 ASP A CA 1
ATOM 1561 C C . ASP A 1 191 ? 12.833 20.072 3.054 1.00 88.88 191 ASP A C 1
ATOM 1563 O O . ASP A 1 191 ? 13.221 21.238 3.183 1.00 88.88 191 ASP A O 1
ATOM 1567 N N . THR A 1 192 ? 12.570 19.559 1.852 1.00 91.75 192 THR A N 1
ATOM 1568 C CA . THR A 1 192 ? 12.844 20.249 0.581 1.00 91.75 192 THR A CA 1
ATOM 1569 C C . THR A 1 192 ? 11.601 20.867 -0.060 1.00 91.75 192 THR A C 1
ATOM 1571 O O . THR A 1 192 ? 11.723 2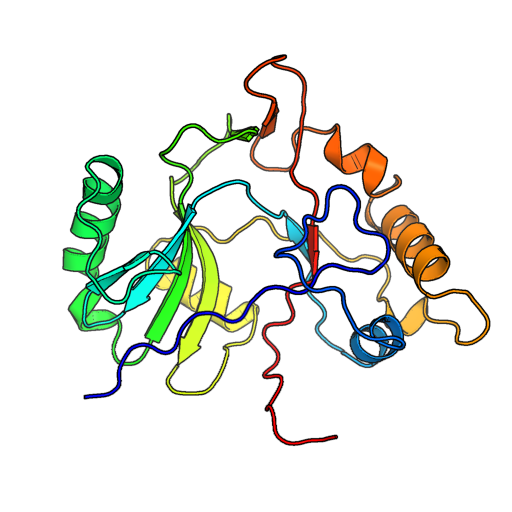1.768 -0.896 1.00 91.75 192 THR A O 1
ATOM 1574 N N . GLY A 1 193 ? 10.407 20.393 0.302 1.00 89.88 193 GLY A N 1
ATOM 1575 C CA . GLY A 1 193 ? 9.127 20.788 -0.287 1.00 89.88 193 GLY A CA 1
ATOM 1576 C C . GLY A 1 193 ? 8.901 20.291 -1.719 1.00 89.88 193 GLY A C 1
ATOM 1577 O O . GLY A 1 193 ? 7.895 20.668 -2.331 1.00 89.88 193 GLY A O 1
ATOM 1578 N N . GLN A 1 194 ? 9.822 19.491 -2.265 1.00 92.50 194 GLN A N 1
ATOM 1579 C CA . GLN A 1 194 ? 9.714 18.907 -3.601 1.00 92.50 194 GLN A CA 1
ATOM 1580 C C . GLN A 1 194 ? 8.751 17.723 -3.604 1.00 92.50 194 GLN A C 1
ATOM 1582 O O . GLN A 1 194 ? 8.519 17.099 -2.572 1.00 92.50 194 GLN A O 1
ATOM 1587 N N . ASP A 1 195 ? 8.191 17.422 -4.771 1.00 93.44 195 ASP A N 1
ATOM 1588 C CA . ASP A 1 195 ? 7.343 16.249 -4.964 1.00 93.44 195 ASP A CA 1
ATOM 1589 C C . ASP A 1 195 ? 8.107 14.969 -4.593 1.00 93.44 195 ASP A C 1
ATOM 1591 O O . ASP A 1 195 ? 9.231 14.750 -5.049 1.00 93.44 195 ASP A O 1
ATOM 1595 N N . ALA A 1 196 ? 7.485 14.134 -3.760 1.00 88.75 196 ALA A N 1
ATOM 1596 C CA . ALA A 1 196 ? 8.063 12.878 -3.303 1.00 88.75 196 ALA A CA 1
ATOM 1597 C C . ALA A 1 196 ? 6.971 11.851 -2.988 1.00 88.75 196 ALA A C 1
ATOM 1599 O O . ALA A 1 196 ? 5.891 12.200 -2.504 1.00 88.75 196 ALA A O 1
ATOM 1600 N N . SER A 1 197 ? 7.277 10.577 -3.217 1.00 84.62 197 SER A N 1
ATOM 1601 C CA . SER A 1 197 ? 6.460 9.441 -2.793 1.00 84.62 197 SER A CA 1
ATOM 1602 C C . SER A 1 197 ? 7.349 8.303 -2.299 1.00 84.62 197 SER A C 1
ATOM 1604 O O . SER A 1 197 ? 8.509 8.180 -2.694 1.00 84.62 197 SER A O 1
ATOM 1606 N N . GLU A 1 198 ? 6.810 7.457 -1.422 1.00 77.12 198 GLU A N 1
ATOM 1607 C CA . GLU A 1 198 ? 7.585 6.381 -0.792 1.00 77.12 198 GLU A CA 1
ATOM 1608 C C . GLU A 1 198 ? 7.831 5.186 -1.735 1.00 77.12 198 GLU A C 1
ATOM 1610 O O . GLU A 1 198 ? 8.577 4.258 -1.416 1.00 77.12 198 GLU A O 1
ATOM 1615 N N . GLY A 1 199 ? 7.202 5.201 -2.912 1.00 72.75 199 GLY A N 1
ATOM 1616 C CA . GLY A 1 199 ? 7.178 4.092 -3.855 1.00 72.75 199 GLY A CA 1
ATOM 1617 C C . GLY A 1 199 ? 5.912 3.254 -3.704 1.00 72.75 199 GLY A C 1
ATOM 1618 O O . GLY A 1 199 ? 4.818 3.782 -3.499 1.00 72.75 199 GLY A O 1
ATOM 1619 N N . PHE A 1 200 ? 6.051 1.937 -3.851 1.00 66.69 200 PHE A N 1
ATOM 1620 C CA . PHE A 1 200 ? 4.911 1.042 -4.046 1.00 66.69 200 PHE A CA 1
ATOM 1621 C C . PHE A 1 200 ? 4.935 -0.146 -3.098 1.00 66.69 200 PHE A C 1
ATOM 1623 O O . PHE A 1 200 ? 5.982 -0.755 -2.857 1.00 66.69 200 PHE A O 1
ATOM 1630 N N . GLY A 1 201 ? 3.752 -0.501 -2.611 1.00 54.25 201 GLY A N 1
ATOM 1631 C CA . GLY A 1 201 ? 3.475 -1.816 -2.070 1.00 54.25 201 GLY A CA 1
ATOM 1632 C C . GLY A 1 201 ? 2.996 -2.716 -3.203 1.00 54.25 201 GLY A C 1
ATOM 1633 O O . GLY A 1 201 ? 1.986 -2.438 -3.846 1.00 54.25 201 GLY A O 1
ATOM 1634 N N . LEU A 1 202 ? 3.706 -3.818 -3.449 1.00 53.19 202 LEU A N 1
ATOM 1635 C CA . LEU A 1 202 ? 3.080 -4.969 -4.094 1.00 53.19 202 LEU A CA 1
ATOM 1636 C C . LEU A 1 202 ? 2.393 -5.747 -2.986 1.00 53.19 202 LEU A C 1
ATOM 1638 O O . LEU A 1 202 ? 2.991 -6.602 -2.328 1.00 53.19 202 LEU A O 1
ATOM 1642 N N . GLU A 1 203 ? 1.162 -5.344 -2.710 1.00 47.09 203 GLU A N 1
ATOM 1643 C CA . GLU A 1 203 ? 0.360 -5.987 -1.695 1.00 47.09 203 GLU A CA 1
ATOM 1644 C C . GLU A 1 203 ? -0.390 -7.144 -2.314 1.00 47.09 203 GLU A C 1
ATOM 1646 O O . GLU A 1 203 ? -1.295 -7.018 -3.134 1.00 47.09 203 GLU A O 1
ATOM 1651 N N . ILE A 1 204 ? 0.014 -8.313 -1.860 1.00 35.50 204 ILE A N 1
ATOM 1652 C CA . ILE A 1 204 ? -0.756 -9.518 -2.007 1.00 35.50 204 ILE A CA 1
ATOM 1653 C C . ILE A 1 204 ? -1.431 -9.710 -0.664 1.00 35.50 204 ILE A C 1
ATOM 1655 O O . ILE A 1 204 ? -0.799 -10.125 0.305 1.00 35.50 204 ILE A O 1
ATOM 1659 N N . GLN A 1 205 ? -2.730 -9.437 -0.607 1.00 33.44 205 GLN A N 1
ATOM 1660 C CA . GLN A 1 205 ? -3.565 -10.020 0.439 1.00 33.44 205 GLN A CA 1
ATOM 1661 C C . GLN A 1 205 ? -4.002 -11.430 0.030 1.00 33.44 205 GLN A C 1
ATOM 1663 O O . GLN A 1 205 ? -5.163 -11.812 0.114 1.00 33.44 205 GLN A O 1
ATOM 1668 N N . VAL A 1 206 ? -3.046 -12.219 -0.457 1.00 26.22 206 VAL A N 1
ATOM 1669 C CA . VAL A 1 206 ? -3.177 -13.667 -0.529 1.00 26.22 206 VAL A CA 1
ATOM 1670 C C . VAL A 1 206 ? -2.396 -14.199 0.652 1.00 26.22 206 VAL A C 1
ATOM 1672 O O . VAL A 1 206 ? -1.220 -13.894 0.847 1.00 26.22 206 VAL A O 1
ATOM 1675 N N . VAL 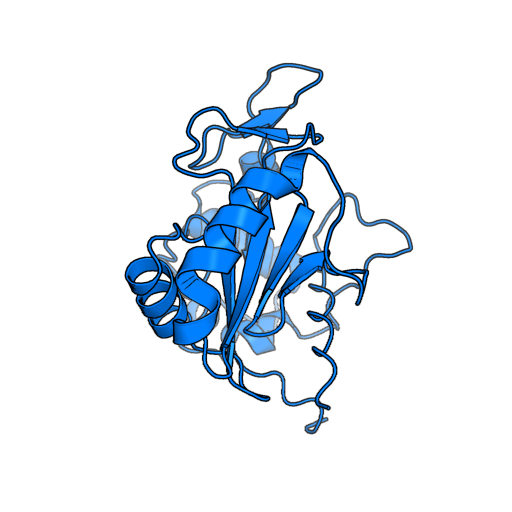A 1 207 ? -3.110 -14.966 1.464 1.00 26.12 207 VAL A N 1
ATOM 1676 C CA . VAL A 1 207 ? -2.603 -15.779 2.558 1.00 26.12 207 VAL A CA 1
ATOM 1677 C C . VAL A 1 207 ? -1.343 -16.512 2.089 1.00 26.12 207 VAL A C 1
ATOM 1679 O O . VAL A 1 207 ? -1.428 -17.535 1.416 1.00 26.12 207 VAL A O 1
ATOM 1682 N N . LEU A 1 208 ? -0.161 -16.002 2.447 1.00 24.34 208 LEU A N 1
ATOM 1683 C CA . LEU A 1 208 ? 1.004 -16.865 2.589 1.00 24.34 208 LEU A CA 1
ATOM 1684 C C . LEU A 1 208 ? 0.717 -17.702 3.828 1.00 24.34 208 LEU A C 1
ATOM 1686 O O . LEU A 1 208 ? 1.023 -17.297 4.950 1.00 24.34 208 LEU A O 1
ATOM 1690 N N . ASP A 1 209 ? 0.038 -18.827 3.616 1.00 23.20 209 ASP A N 1
ATOM 1691 C CA . ASP A 1 209 ? -0.014 -19.887 4.607 1.00 23.20 209 ASP A CA 1
ATOM 1692 C C . ASP A 1 209 ? 1.451 -20.250 4.902 1.00 23.20 209 ASP A C 1
ATOM 1694 O O . ASP A 1 209 ? 2.177 -20.616 3.970 1.00 23.20 209 ASP A O 1
ATOM 1698 N N . PRO A 1 210 ? 1.947 -20.117 6.146 1.00 23.64 210 PRO A N 1
ATOM 1699 C CA . PRO A 1 210 ? 3.341 -20.409 6.485 1.00 23.64 210 PRO A CA 1
ATOM 1700 C C . PRO A 1 210 ? 3.736 -21.890 6.310 1.00 23.64 210 PRO A C 1
ATOM 1702 O O . PRO A 1 210 ? 4.770 -22.306 6.829 1.00 23.64 210 PRO A O 1
ATOM 1705 N N . MET A 1 211 ? 2.916 -22.709 5.646 1.00 21.95 211 MET A N 1
ATOM 1706 C CA . MET A 1 211 ? 2.964 -24.169 5.690 1.00 21.95 211 MET A CA 1
ATOM 1707 C C . MET A 1 211 ? 3.136 -24.872 4.340 1.00 21.95 211 MET A C 1
ATOM 1709 O O . MET A 1 211 ? 2.934 -26.084 4.273 1.00 21.95 211 MET A O 1
ATOM 1713 N N . THR A 1 212 ? 3.622 -24.204 3.290 1.00 23.88 212 THR A N 1
ATOM 1714 C CA . THR A 1 212 ? 4.100 -24.933 2.099 1.00 23.88 212 THR A CA 1
ATOM 1715 C C . THR A 1 212 ? 5.393 -24.372 1.504 1.00 23.88 212 THR A C 1
ATOM 1717 O O . THR A 1 212 ? 5.352 -23.457 0.688 1.00 23.88 212 THR A O 1
ATOM 1720 N N . ALA A 1 213 ? 6.479 -25.072 1.878 1.00 27.00 213 ALA A N 1
ATOM 1721 C CA . ALA A 1 213 ? 7.839 -25.166 1.315 1.00 27.00 213 ALA A CA 1
ATOM 1722 C C . ALA A 1 213 ? 8.835 -24.024 1.581 1.00 27.00 213 ALA A C 1
ATOM 1724 O O . ALA A 1 213 ? 8.733 -22.953 0.950 1.00 27.00 213 ALA A O 1
#

pLDDT: mean 80.71, std 17.06, range [21.95, 95.94]